Protein AF-A0A7X7FMR2-F1 (afdb_monomer_lite)

Structure (mmCIF, N/CA/C/O backbone):
data_AF-A0A7X7FMR2-F1
#
_entry.id   AF-A0A7X7FMR2-F1
#
loop_
_atom_site.group_PDB
_atom_site.id
_atom_site.type_symbol
_atom_site.label_atom_id
_atom_site.label_alt_id
_atom_site.label_comp_id
_atom_site.label_asym_id
_atom_site.label_entity_id
_atom_site.label_seq_id
_atom_site.pdbx_PDB_ins_code
_atom_site.Cartn_x
_atom_site.Cartn_y
_atom_site.Cartn_z
_atom_site.occupancy
_atom_site.B_iso_or_equiv
_atom_site.auth_seq_id
_atom_site.auth_comp_id
_atom_site.auth_asym_id
_atom_site.auth_atom_id
_atom_site.pdbx_PDB_model_num
ATOM 1 N N . VAL A 1 1 ? -41.153 7.433 49.458 1.00 57.25 1 VAL A N 1
ATOM 2 C CA . VAL A 1 1 ? -39.907 7.001 48.772 1.00 57.25 1 VAL A CA 1
ATOM 3 C C . VAL A 1 1 ? -40.082 6.908 47.253 1.00 57.25 1 VAL A C 1
ATOM 5 O O . VAL A 1 1 ? -39.415 7.664 46.562 1.00 57.25 1 VAL A O 1
ATOM 8 N N . ARG A 1 2 ? -41.025 6.110 46.719 1.00 52.53 2 ARG A N 1
ATOM 9 C CA . ARG A 1 2 ? -41.284 5.973 45.262 1.00 52.53 2 ARG A CA 1
ATOM 10 C C . ARG A 1 2 ? -41.418 7.309 44.513 1.00 52.53 2 ARG A C 1
ATOM 12 O O . ARG A 1 2 ? -40.653 7.549 43.594 1.00 52.53 2 ARG A O 1
ATOM 19 N N . VAL A 1 3 ? -42.286 8.212 44.989 1.00 57.16 3 VAL A N 1
ATOM 20 C CA . VAL A 1 3 ? -42.511 9.552 44.396 1.00 57.16 3 VAL A CA 1
ATOM 21 C C . VAL A 1 3 ? -41.247 10.430 44.392 1.00 57.16 3 VAL A C 1
ATOM 23 O O . VAL A 1 3 ? -41.047 11.232 43.481 1.00 57.16 3 VAL A O 1
ATOM 26 N N . ALA A 1 4 ? -40.389 10.285 45.406 1.00 56.12 4 ALA A N 1
ATOM 27 C CA . ALA A 1 4 ? -39.143 11.040 45.520 1.00 56.12 4 ALA A CA 1
ATOM 28 C C . ALA A 1 4 ? -38.079 10.519 44.541 1.00 56.12 4 ALA A C 1
ATOM 30 O O . ALA A 1 4 ? -37.431 11.320 43.876 1.00 56.12 4 ALA A O 1
ATOM 31 N N . ILE A 1 5 ? -37.971 9.195 44.381 1.00 56.47 5 ILE A N 1
ATOM 32 C CA . ILE A 1 5 ? -37.080 8.551 43.403 1.00 56.47 5 ILE A CA 1
ATOM 33 C C . ILE A 1 5 ? -37.501 8.922 41.973 1.00 56.47 5 ILE A C 1
ATOM 35 O O . ILE A 1 5 ? -36.675 9.392 41.195 1.00 56.47 5 ILE A O 1
ATOM 39 N N . THR A 1 6 ? -38.794 8.851 41.646 1.00 56.56 6 THR A N 1
ATOM 40 C CA . THR A 1 6 ? -39.315 9.260 40.325 1.00 56.56 6 THR A CA 1
ATOM 41 C C . THR A 1 6 ? -39.126 10.752 40.028 1.00 56.56 6 THR A C 1
ATOM 43 O O . THR A 1 6 ? -38.965 11.140 38.874 1.00 56.56 6 THR A O 1
ATOM 46 N N . LYS A 1 7 ? -39.088 11.611 41.058 1.00 59.66 7 LYS A N 1
ATOM 47 C CA . LYS A 1 7 ? -38.750 13.039 40.910 1.00 59.66 7 LYS A CA 1
ATOM 48 C C . LYS A 1 7 ? -37.245 13.296 40.780 1.00 59.66 7 LYS A C 1
ATOM 50 O O . LYS A 1 7 ? -36.885 14.344 40.234 1.00 59.66 7 LYS A O 1
ATOM 55 N N . ALA A 1 8 ? -36.394 12.405 41.284 1.00 58.66 8 ALA A N 1
ATOM 56 C CA . ALA A 1 8 ? -34.941 12.561 41.288 1.00 58.66 8 ALA A CA 1
ATOM 57 C C . ALA A 1 8 ? -34.285 12.050 39.990 1.00 58.66 8 ALA A C 1
ATOM 59 O O . ALA A 1 8 ? -33.416 12.730 39.452 1.00 58.66 8 ALA A O 1
ATOM 60 N N . TYR A 1 9 ? -34.750 10.928 39.430 1.00 66.94 9 TYR A N 1
ATOM 61 C CA . TYR A 1 9 ? -34.149 10.269 38.256 1.00 66.94 9 TYR A CA 1
ATOM 62 C C . TYR A 1 9 ? -34.981 10.449 36.977 1.00 66.94 9 TYR A C 1
ATOM 64 O O . TYR A 1 9 ? -35.400 9.485 36.344 1.00 66.94 9 TYR A O 1
ATOM 72 N N . ARG A 1 10 ? -35.265 11.704 36.610 1.00 77.88 10 ARG A N 1
ATOM 73 C CA . ARG A 1 10 ? -36.075 12.050 35.420 1.00 77.88 10 ARG A CA 1
ATOM 74 C C . ARG A 1 10 ? -35.290 12.709 34.291 1.00 77.88 10 ARG A C 1
ATOM 76 O O . ARG A 1 10 ? -35.890 13.127 33.309 1.00 77.88 10 ARG A O 1
ATOM 83 N N . TYR A 1 11 ? -33.990 12.907 34.479 1.00 83.62 11 TYR A N 1
ATOM 84 C CA . TYR A 1 11 ? -33.159 13.639 33.533 1.00 83.62 11 TYR A CA 1
ATOM 85 C C . TYR A 1 11 ? -32.199 12.682 32.852 1.00 83.62 11 TYR A C 1
ATOM 87 O O . TYR A 1 11 ? -31.405 12.019 33.519 1.00 83.62 11 TYR A O 1
ATOM 95 N N . LEU A 1 12 ? -32.263 12.650 31.528 1.00 85.56 12 LEU A N 1
ATOM 96 C CA . LEU A 1 12 ? -31.259 12.017 30.695 1.00 85.56 12 LEU A CA 1
ATOM 97 C C . LEU A 1 12 ? -30.232 13.075 30.305 1.00 85.56 12 LEU A C 1
ATOM 99 O O . LEU A 1 12 ? -30.584 14.079 29.689 1.00 85.56 12 LEU A O 1
ATOM 103 N N . PHE A 1 13 ? -28.971 12.852 30.663 1.00 88.38 13 PHE A N 1
ATOM 104 C CA . PHE A 1 13 ? -27.867 13.699 30.227 1.00 88.38 13 PHE A CA 1
ATOM 105 C C . PHE A 1 13 ? -27.161 13.059 29.040 1.00 88.38 13 PHE A C 1
ATOM 107 O O . PHE A 1 13 ? -26.888 11.860 29.058 1.00 88.38 13 PHE A O 1
ATOM 114 N N . TYR A 1 14 ? -26.851 13.855 28.021 1.00 88.06 14 TYR A N 1
ATOM 115 C CA . TYR A 1 14 ? -26.163 13.374 26.827 1.00 88.06 14 TYR A CA 1
ATOM 116 C C . TYR A 1 14 ? -25.190 14.426 26.275 1.00 88.06 14 TYR A C 1
ATOM 118 O O . TYR A 1 14 ? -25.429 15.630 26.415 1.00 88.06 14 TYR A O 1
ATOM 126 N N . PRO A 1 15 ? -24.079 13.997 25.651 1.00 87.62 15 PRO A N 1
ATOM 127 C CA . PRO A 1 15 ? -23.136 14.907 25.014 1.00 87.62 15 PRO A CA 1
ATOM 128 C C . PRO A 1 15 ? -23.785 15.625 23.824 1.00 87.62 15 PRO A C 1
ATOM 130 O O . PRO A 1 15 ? -24.406 14.994 22.969 1.00 87.62 15 PRO A O 1
ATOM 133 N N . SER A 1 16 ? -23.629 16.948 23.742 1.00 86.69 16 SER A N 1
ATOM 134 C CA . SER A 1 16 ? -24.102 17.731 22.597 1.00 86.69 16 SER A CA 1
ATOM 135 C C . SER A 1 16 ? -23.221 18.949 22.355 1.00 86.69 16 SER A C 1
ATOM 137 O O . SER A 1 16 ? -22.922 19.689 23.287 1.00 86.69 16 SER A O 1
ATOM 139 N N . ALA A 1 17 ? -22.853 19.206 21.099 1.00 85.00 17 ALA A N 1
ATOM 140 C CA . ALA A 1 17 ? -22.090 20.401 20.730 1.00 85.00 17 ALA A CA 1
ATOM 141 C C . ALA A 1 17 ? -22.839 21.719 21.026 1.00 85.00 17 ALA A C 1
ATOM 143 O O . ALA A 1 17 ? -22.199 22.735 21.285 1.00 85.00 17 ALA A O 1
ATOM 144 N N . ASP A 1 18 ? -24.174 21.685 21.034 1.00 85.06 18 ASP A N 1
ATOM 145 C CA . ASP A 1 18 ? -25.030 22.856 21.283 1.00 85.06 18 ASP A CA 1
ATOM 146 C C . ASP A 1 18 ? -25.224 23.162 22.778 1.00 85.06 18 ASP A C 1
ATOM 148 O O . ASP A 1 18 ? -25.805 24.185 23.146 1.00 85.06 18 ASP A O 1
ATOM 152 N N . ALA A 1 19 ? -24.772 22.271 23.667 1.00 86.88 19 ALA A N 1
ATOM 153 C CA . ALA A 1 19 ? -24.910 22.474 25.101 1.00 86.88 19 ALA A CA 1
ATOM 154 C C . ALA A 1 19 ? -23.877 23.496 25.619 1.00 86.88 19 ALA A C 1
ATOM 156 O O . ALA A 1 19 ? -22.741 23.528 25.144 1.00 86.88 19 ALA A O 1
ATOM 157 N N . PRO A 1 20 ? -24.214 24.320 26.630 1.00 87.50 20 PRO A N 1
ATOM 158 C CA . PRO A 1 20 ? -23.282 25.313 27.153 1.00 87.50 20 PRO A CA 1
ATOM 159 C C . PRO A 1 20 ? -21.997 24.689 27.712 1.00 87.50 20 PRO A C 1
ATOM 161 O O . PRO A 1 20 ? -22.044 23.764 28.528 1.00 87.50 20 PRO A O 1
ATOM 164 N N . LYS A 1 21 ? -20.844 25.296 27.397 1.00 86.62 21 LYS A N 1
ATOM 165 C CA . LYS A 1 21 ? -19.532 24.894 27.945 1.00 86.62 21 LYS A CA 1
ATOM 166 C C . LYS A 1 21 ? -19.489 24.892 29.477 1.00 86.62 21 LYS A C 1
ATOM 168 O O . LYS A 1 21 ? -18.794 24.070 30.059 1.00 86.62 21 LYS A O 1
ATOM 173 N N . LYS A 1 22 ? -20.269 25.764 30.134 1.00 89.88 22 LYS A N 1
ATOM 174 C CA . LYS A 1 22 ? -20.412 25.811 31.604 1.00 89.88 22 LYS A CA 1
ATOM 175 C C . LYS A 1 22 ? -20.891 24.478 32.196 1.00 89.88 22 LYS A C 1
ATOM 177 O O . LYS A 1 22 ? -20.584 24.183 33.344 1.00 89.88 22 LYS A O 1
ATOM 182 N N . PHE A 1 23 ? -21.623 23.684 31.419 1.00 85.75 23 PHE A N 1
ATOM 183 C CA . PHE A 1 23 ? -22.104 22.359 31.807 1.00 85.75 23 PHE A CA 1
ATOM 184 C C . PHE A 1 23 ? -21.331 21.239 31.101 1.00 85.75 23 PHE A C 1
ATOM 186 O O . PHE A 1 23 ? -21.880 20.168 30.861 1.00 85.75 23 PHE A O 1
ATOM 193 N N . ASN A 1 24 ? -20.069 21.485 30.728 1.00 84.88 24 ASN A N 1
ATOM 194 C CA . ASN A 1 24 ? -19.204 20.525 30.035 1.00 84.88 24 ASN A CA 1
ATOM 195 C C . ASN A 1 24 ? -19.820 19.951 28.745 1.00 84.88 24 ASN A C 1
ATOM 197 O O . ASN A 1 24 ? -19.534 18.817 28.372 1.00 84.88 24 ASN A O 1
ATOM 201 N N . ASN A 1 25 ? -20.666 20.730 28.061 1.00 87.38 25 ASN A N 1
ATOM 202 C CA . ASN A 1 25 ? -21.392 20.316 26.857 1.00 87.38 25 ASN A CA 1
ATOM 203 C C . ASN A 1 25 ? -22.326 19.098 27.063 1.00 87.38 25 ASN A C 1
ATOM 205 O O . ASN A 1 25 ? -22.569 18.324 26.134 1.00 87.38 25 ASN A O 1
ATOM 209 N N . LEU A 1 26 ? -22.871 18.934 28.273 1.00 88.12 26 LEU A N 1
ATOM 210 C CA . LEU A 1 26 ? -23.943 17.980 28.555 1.00 88.12 26 LEU A CA 1
ATOM 211 C C . LEU A 1 26 ? -25.304 18.668 28.422 1.00 88.12 26 LEU A C 1
ATOM 213 O O . LEU A 1 26 ? -25.639 19.581 29.181 1.00 88.12 26 LEU A O 1
ATOM 217 N N . ALA A 1 27 ? -26.093 18.217 27.452 1.00 88.06 27 ALA A N 1
ATOM 218 C CA . ALA A 1 27 ? -27.503 18.558 27.350 1.00 88.06 27 ALA A CA 1
ATOM 219 C C . ALA A 1 27 ? -28.319 17.694 28.320 1.00 88.06 27 ALA A C 1
ATOM 221 O O . ALA A 1 27 ? -27.860 16.642 28.769 1.00 88.06 27 ALA A O 1
ATOM 222 N N . ARG A 1 28 ? -29.532 18.148 28.646 1.00 89.62 28 ARG A N 1
ATOM 223 C CA . ARG A 1 28 ? -30.470 17.414 29.499 1.00 89.62 28 ARG A CA 1
ATOM 224 C C . ARG A 1 28 ? -31.823 17.305 28.812 1.00 89.62 28 ARG A C 1
ATOM 226 O O . ARG A 1 28 ? -32.319 18.315 28.323 1.00 89.62 28 ARG A O 1
ATOM 233 N N . GLU A 1 29 ? -32.425 16.126 28.875 1.00 87.19 29 GLU A N 1
ATOM 234 C CA . GLU A 1 29 ? -33.794 15.867 28.429 1.00 87.19 29 GLU A CA 1
ATOM 235 C C . GLU A 1 29 ? -34.633 15.315 29.586 1.00 87.19 29 GLU A C 1
ATOM 237 O O . GLU A 1 29 ? -34.109 14.636 30.475 1.00 87.19 29 GLU A O 1
ATOM 242 N N . LEU A 1 30 ? -35.929 15.628 29.601 1.00 84.69 30 LEU A N 1
ATOM 243 C CA . LEU A 1 30 ? -36.873 15.112 30.592 1.00 84.69 30 LEU A CA 1
ATOM 244 C C . LEU A 1 30 ? -37.475 13.786 30.114 1.00 84.69 30 LEU A C 1
ATOM 246 O O . LEU A 1 30 ? -38.101 13.726 29.063 1.00 84.69 30 LEU A O 1
ATOM 250 N N . LEU A 1 31 ? -37.344 12.734 30.922 1.00 78.69 31 LEU A N 1
ATOM 251 C CA . LEU A 1 31 ? -37.996 11.450 30.673 1.00 78.69 31 LEU A CA 1
ATOM 252 C C . LEU A 1 31 ? -39.482 11.524 31.083 1.00 78.69 31 LEU A C 1
ATOM 254 O O . LEU A 1 31 ? -39.780 11.990 32.193 1.00 78.69 31 LEU A O 1
ATOM 258 N N . PRO A 1 32 ? -40.427 11.090 30.228 1.00 69.88 32 PRO A N 1
ATOM 259 C CA . PRO A 1 32 ? -41.853 11.178 30.519 1.00 69.88 32 PRO A CA 1
ATOM 260 C C . PRO A 1 32 ? -42.261 10.267 31.700 1.00 69.88 32 PRO A C 1
ATOM 262 O O . PRO A 1 32 ? -41.814 9.125 31.803 1.00 69.88 32 PRO A O 1
ATOM 265 N N . PRO A 1 33 ? -43.152 10.729 32.602 1.00 60.59 33 PRO A N 1
ATOM 266 C CA . PRO A 1 33 ? -43.499 10.006 33.833 1.00 60.59 33 PRO A CA 1
ATOM 267 C C . PRO A 1 33 ? -44.292 8.698 33.628 1.00 60.59 33 PRO A C 1
ATOM 269 O O . PRO A 1 33 ? -44.379 7.894 34.555 1.00 60.59 33 PRO A O 1
ATOM 272 N N . GLN A 1 34 ? -44.854 8.456 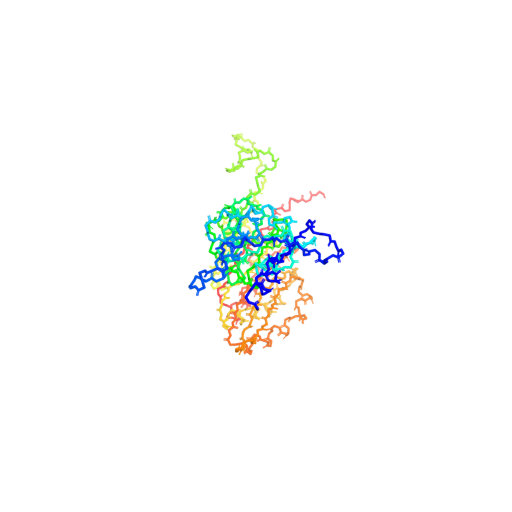32.437 1.00 55.66 34 GLN A N 1
ATOM 273 C CA . GLN A 1 34 ? -45.648 7.255 32.114 1.00 55.66 34 GLN A CA 1
ATOM 274 C C . GLN A 1 34 ? -44.807 5.977 31.924 1.00 55.66 34 GLN A C 1
ATOM 276 O O . GLN A 1 34 ? -45.363 4.886 31.885 1.00 55.66 34 GLN A O 1
ATOM 281 N N . GLU A 1 35 ? -43.477 6.080 31.894 1.00 53.16 35 GLU A N 1
ATOM 282 C CA . GLU A 1 35 ? -42.564 4.942 31.690 1.00 53.16 35 GLU A CA 1
ATOM 283 C C . GLU A 1 35 ? -41.925 4.427 33.000 1.00 53.16 35 GLU A C 1
ATOM 285 O O . GLU A 1 35 ? -41.075 3.542 32.987 1.00 53.16 35 GLU A O 1
ATOM 290 N N . GLN A 1 36 ? -42.350 4.952 34.157 1.00 49.75 36 GLN A N 1
ATOM 291 C CA . GLN A 1 36 ? -41.791 4.628 35.483 1.00 49.75 36 GLN A CA 1
ATOM 292 C C . GLN A 1 36 ? -42.628 3.603 36.287 1.00 49.75 36 GLN A C 1
ATOM 294 O O . GLN A 1 36 ? -42.269 3.258 37.415 1.00 49.75 36 GLN A O 1
ATOM 299 N N . GLY A 1 37 ? -43.777 3.162 35.752 1.00 50.38 37 GLY A N 1
ATOM 300 C CA . GLY A 1 37 ? -44.781 2.347 36.455 1.00 50.38 37 GLY A CA 1
ATOM 301 C C . GLY A 1 37 ? -44.795 0.849 36.129 1.00 50.38 37 GLY A C 1
ATOM 302 O O . GLY A 1 37 ? -45.091 0.067 37.028 1.00 50.38 37 GLY A O 1
ATOM 303 N N . ASP A 1 38 ? -44.430 0.457 34.905 1.00 50.03 38 ASP A N 1
ATOM 304 C CA . ASP A 1 38 ? -44.347 -0.943 34.458 1.00 50.03 38 ASP A CA 1
ATOM 305 C C . ASP A 1 38 ? -42.886 -1.407 34.458 1.00 50.03 38 ASP A C 1
ATOM 307 O O . ASP A 1 38 ? -42.210 -1.486 33.430 1.00 50.03 38 ASP A O 1
ATOM 311 N N . VAL A 1 39 ? -42.374 -1.698 35.653 1.00 52.78 39 VAL A N 1
ATOM 312 C CA . VAL A 1 39 ? -41.009 -2.203 35.870 1.00 52.78 39 VAL A CA 1
ATOM 313 C C . VAL A 1 39 ? -40.948 -3.704 35.551 1.00 52.78 39 VAL A C 1
ATOM 315 O O . VAL A 1 39 ? -40.700 -4.537 36.416 1.00 52.78 39 VAL A O 1
ATOM 318 N N . VAL A 1 40 ? -41.217 -4.033 34.285 1.00 50.62 40 VAL A N 1
ATOM 319 C CA . VAL A 1 40 ? -40.880 -5.317 33.635 1.00 50.62 40 VAL A CA 1
ATOM 320 C C . VAL A 1 40 ? -40.241 -5.083 32.254 1.00 50.62 40 VAL A C 1
ATOM 322 O O . VAL A 1 40 ? -39.590 -5.978 31.725 1.00 50.62 40 VAL A O 1
ATOM 325 N N . LYS A 1 41 ? -40.361 -3.878 31.671 1.00 57.81 41 LYS A N 1
ATOM 326 C CA . LYS A 1 41 ? -39.701 -3.518 30.405 1.00 57.81 41 LYS A CA 1
ATOM 327 C C . LYS A 1 41 ? -38.323 -2.903 30.649 1.00 57.81 41 LYS A C 1
ATOM 329 O O . LYS A 1 41 ? -38.136 -2.120 31.582 1.00 57.81 41 LYS A O 1
ATOM 334 N N . ASP A 1 42 ? -37.372 -3.294 29.811 1.00 64.69 42 ASP A N 1
ATOM 335 C CA . ASP A 1 42 ? -35.965 -2.917 29.880 1.00 64.69 42 ASP A CA 1
ATOM 336 C C . ASP A 1 42 ? -35.793 -1.385 29.853 1.00 64.69 42 ASP A C 1
ATOM 338 O O . ASP A 1 42 ? -36.160 -0.705 28.894 1.00 64.69 42 ASP A O 1
ATOM 342 N N . GLN A 1 43 ? -35.232 -0.824 30.928 1.00 67.88 43 GLN A N 1
ATOM 343 C CA . GLN A 1 43 ? -35.000 0.618 31.075 1.00 67.88 43 GLN A CA 1
ATOM 344 C C . GLN A 1 43 ? -34.019 1.155 30.017 1.00 67.88 43 GLN A C 1
ATOM 346 O O . GLN A 1 43 ? -34.056 2.344 29.685 1.00 67.88 43 GLN A O 1
ATOM 351 N N . CYS A 1 44 ? -33.171 0.293 29.447 1.00 74.12 44 CYS A N 1
ATOM 352 C CA . CYS A 1 44 ? -32.292 0.657 28.344 1.00 74.12 44 CYS A CA 1
ATOM 353 C C . CYS A 1 44 ? -33.079 0.999 27.070 1.00 74.12 44 CYS A C 1
ATOM 355 O O . CYS A 1 44 ? -32.686 1.921 26.356 1.00 74.12 44 CYS A O 1
ATOM 357 N N . GLU A 1 45 ? -34.219 0.349 26.806 1.00 77.94 45 GLU A N 1
ATOM 358 C CA . GLU A 1 45 ? -35.053 0.655 25.634 1.00 77.94 45 GLU A CA 1
ATOM 359 C C . GLU A 1 45 ? -35.652 2.059 25.703 1.00 77.94 45 GLU A C 1
ATOM 361 O O . GLU A 1 45 ? -35.697 2.766 24.696 1.00 77.94 45 GLU A O 1
ATOM 366 N N . THR A 1 46 ? -36.079 2.488 26.892 1.00 78.88 46 THR A N 1
ATOM 367 C CA . THR A 1 46 ? -36.591 3.842 27.125 1.00 78.88 46 THR A CA 1
ATOM 368 C C . THR A 1 46 ? -35.522 4.893 26.832 1.00 78.88 46 THR A C 1
ATOM 370 O O . THR A 1 46 ? -35.763 5.841 26.082 1.00 78.88 46 THR A O 1
ATOM 373 N N . VAL A 1 47 ? -34.309 4.703 27.361 1.00 82.38 47 VAL A N 1
ATOM 374 C CA . VAL A 1 47 ? -33.182 5.613 27.104 1.00 82.38 47 VAL A CA 1
ATOM 375 C C . VAL A 1 47 ? -32.838 5.647 25.614 1.00 82.38 47 VAL A C 1
ATOM 377 O O . VAL A 1 47 ? -32.693 6.727 25.041 1.00 82.38 47 VAL A O 1
ATOM 380 N N . LEU A 1 48 ? -32.764 4.484 24.961 1.00 84.56 48 LEU A N 1
ATOM 381 C CA . LEU A 1 48 ? -32.489 4.389 23.528 1.00 84.56 48 LEU A CA 1
ATOM 382 C C . LEU A 1 48 ? -33.574 5.062 22.684 1.00 84.56 48 LEU A C 1
ATOM 384 O O . LEU A 1 48 ? -33.242 5.752 21.724 1.00 84.56 48 LEU A O 1
ATOM 388 N N . ARG A 1 49 ? -34.855 4.918 23.043 1.00 84.75 49 ARG A N 1
ATOM 389 C CA . ARG A 1 49 ? -35.979 5.572 22.355 1.00 84.75 49 ARG A CA 1
ATOM 390 C C . ARG A 1 49 ? -35.857 7.091 22.405 1.00 84.75 49 ARG A C 1
ATOM 392 O O . ARG A 1 49 ? -35.999 7.740 21.372 1.00 84.75 49 ARG A O 1
ATOM 399 N N . VAL A 1 50 ? -35.558 7.648 23.578 1.00 87.25 50 VAL A N 1
ATOM 400 C CA . VAL A 1 50 ? -35.375 9.097 23.744 1.00 87.25 50 VAL A CA 1
ATOM 401 C C . VAL A 1 50 ? -34.153 9.579 22.960 1.00 87.25 50 VAL A C 1
ATOM 403 O O . VAL A 1 50 ? -34.253 10.546 22.211 1.00 87.25 50 VAL A O 1
ATOM 406 N N . LEU A 1 51 ? -33.018 8.874 23.040 1.00 89.00 51 LEU A N 1
ATOM 407 C CA . LEU A 1 51 ? -31.820 9.225 22.268 1.00 89.00 51 LEU A CA 1
ATOM 408 C C . LEU A 1 51 ? -32.031 9.120 20.749 1.00 89.00 51 LEU A C 1
ATOM 410 O O . LEU A 1 51 ? -31.474 9.935 20.011 1.00 89.00 51 LEU A O 1
ATOM 414 N N . LYS A 1 52 ? -32.831 8.150 20.282 1.00 88.31 52 LYS A N 1
ATOM 415 C CA . LYS A 1 52 ? -33.256 8.038 18.877 1.00 88.31 52 LYS A CA 1
ATOM 416 C C . LYS A 1 52 ? -34.114 9.235 18.469 1.00 88.31 52 LYS A C 1
ATOM 418 O O . LYS A 1 52 ? -33.827 9.850 17.450 1.00 88.31 52 LYS A O 1
ATOM 423 N N . GLY A 1 53 ? -35.103 9.605 19.287 1.00 86.88 53 GLY A N 1
ATOM 424 C CA . GLY A 1 53 ? -35.960 10.771 19.039 1.00 86.88 53 GLY A CA 1
ATOM 425 C C . GLY A 1 53 ? -35.197 12.100 18.987 1.00 86.88 53 GLY A C 1
ATOM 426 O O . GLY A 1 53 ? -35.585 13.000 18.253 1.00 86.88 53 GLY A O 1
ATOM 427 N N . LEU A 1 54 ? -34.081 12.206 19.715 1.00 88.19 54 LEU A N 1
ATOM 428 C CA . LEU A 1 54 ? -33.172 13.360 19.687 1.00 88.19 54 LEU A CA 1
ATOM 429 C C . LEU A 1 54 ? -32.113 13.297 18.565 1.00 88.19 54 LEU A C 1
ATOM 431 O O . LEU A 1 54 ? -31.231 14.157 18.513 1.00 88.19 54 LEU A O 1
ATOM 435 N N . GLU A 1 55 ? -32.143 12.262 17.718 1.00 87.31 55 GLU A N 1
ATOM 436 C CA . GLU A 1 55 ? -31.150 11.978 16.672 1.00 87.31 55 GLU A CA 1
ATOM 437 C C . GLU A 1 55 ? -29.696 11.894 17.188 1.00 87.31 55 GLU A C 1
ATOM 439 O O . GLU A 1 55 ? -28.742 12.264 16.496 1.00 87.31 55 GLU A O 1
ATOM 444 N N . LYS A 1 56 ? -29.497 11.416 18.425 1.00 89.50 56 LYS A N 1
ATOM 445 C CA . LYS A 1 56 ? -28.171 11.345 19.074 1.00 89.50 56 LYS A CA 1
ATOM 446 C C . LYS A 1 56 ? -27.489 9.990 18.962 1.00 89.50 56 LYS A C 1
ATOM 448 O O . LYS A 1 56 ? -26.309 9.897 19.288 1.00 89.50 56 LYS A O 1
ATOM 453 N N . VAL A 1 57 ? -28.182 8.963 18.485 1.00 90.12 57 VAL A N 1
ATOM 454 C CA . VAL A 1 57 ? -27.626 7.623 18.243 1.00 90.12 57 VAL 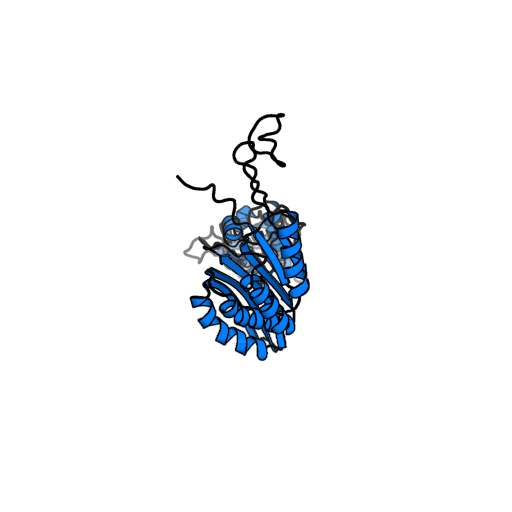A CA 1
ATOM 455 C C . VAL A 1 57 ? -27.689 7.277 16.761 1.00 90.12 57 VAL A C 1
ATOM 457 O O . VAL A 1 57 ? -28.502 7.825 16.021 1.00 90.12 57 VAL A O 1
ATOM 460 N N . LEU A 1 58 ? -26.807 6.380 16.334 1.00 88.81 58 LEU A N 1
ATOM 461 C CA . LEU A 1 58 ? -26.797 5.797 15.001 1.00 88.81 58 LEU A CA 1
ATOM 462 C C . LEU A 1 58 ? -26.918 4.278 15.133 1.00 88.81 58 LEU A C 1
ATOM 464 O O . LEU A 1 58 ? -26.021 3.620 15.669 1.00 88.81 58 LEU A O 1
ATOM 468 N N . THR A 1 59 ? -28.048 3.743 14.681 1.00 87.69 59 THR A N 1
ATOM 469 C CA . THR A 1 59 ? -28.437 2.333 14.804 1.00 87.69 59 THR A CA 1
ATOM 470 C C . THR A 1 59 ? -28.490 1.634 13.449 1.00 87.69 59 THR A C 1
ATOM 472 O O . THR A 1 59 ? -28.294 2.262 12.414 1.00 87.69 59 THR A O 1
ATOM 475 N N . ALA A 1 60 ? -28.716 0.319 13.437 1.00 84.44 60 ALA A N 1
ATOM 476 C CA . ALA A 1 60 ? -28.729 -0.491 12.215 1.00 84.44 60 ALA A CA 1
ATOM 477 C C . ALA A 1 60 ? -29.795 -0.051 11.189 1.00 84.44 60 ALA A C 1
ATOM 479 O O . ALA A 1 60 ? -29.558 -0.146 9.983 1.00 84.44 60 ALA A O 1
ATOM 480 N N . ASP A 1 61 ? -30.932 0.453 11.678 1.00 82.50 61 ASP A N 1
ATOM 481 C CA . ASP A 1 61 ? -32.093 0.849 10.868 1.00 82.50 61 ASP A CA 1
ATOM 482 C C . ASP A 1 61 ? -31.957 2.257 10.268 1.00 82.50 61 ASP A C 1
ATOM 484 O O . ASP A 1 61 ? -32.716 2.635 9.377 1.00 82.50 61 ASP A O 1
ATOM 488 N N . ASP A 1 62 ? -30.998 3.045 10.758 1.00 83.94 62 ASP A N 1
ATOM 489 C CA . ASP A 1 62 ? -30.781 4.409 10.295 1.00 83.94 62 ASP A CA 1
ATOM 490 C C . ASP A 1 62 ? -30.027 4.433 8.960 1.00 83.94 62 ASP A C 1
ATOM 492 O O . ASP A 1 62 ? -29.244 3.536 8.625 1.00 83.94 62 ASP A O 1
ATOM 496 N N . ASN A 1 63 ? -30.202 5.520 8.209 1.00 82.12 63 ASN A N 1
ATOM 497 C CA . ASN A 1 63 ? -29.345 5.780 7.060 1.00 82.12 63 ASN A CA 1
ATOM 498 C C . ASN A 1 63 ? -27.901 6.036 7.531 1.00 82.12 63 ASN A C 1
ATOM 500 O O . ASN A 1 63 ? -27.705 6.775 8.505 1.00 82.12 63 ASN A O 1
ATOM 504 N N . PRO A 1 64 ? -26.889 5.478 6.839 1.00 81.81 64 PRO A N 1
ATOM 505 C CA . PRO A 1 64 ? -25.499 5.772 7.151 1.00 81.81 64 PRO A CA 1
ATOM 506 C C . PRO A 1 64 ? -25.232 7.273 7.025 1.00 81.81 64 PRO A C 1
ATOM 508 O O . PRO A 1 64 ? -25.854 7.982 6.228 1.00 81.81 64 PRO A O 1
ATOM 511 N N . LEU A 1 65 ? -24.291 7.765 7.831 1.00 87.75 65 LEU A N 1
ATOM 512 C CA . LEU A 1 65 ? -23.828 9.141 7.699 1.00 87.75 65 LEU A CA 1
ATOM 513 C C . LEU A 1 65 ? -23.170 9.319 6.333 1.00 87.75 65 LEU A C 1
ATOM 515 O O . LEU A 1 65 ? -22.511 8.413 5.833 1.00 87.75 65 LEU A O 1
ATOM 519 N N . SER A 1 66 ? -23.290 10.510 5.747 1.00 91.50 66 SER A N 1
ATOM 520 C CA . SER A 1 66 ? -22.591 10.767 4.493 1.00 91.50 66 SER A CA 1
ATOM 521 C C . SER A 1 66 ? -21.080 10.744 4.718 1.00 91.50 66 SER A C 1
ATOM 523 O O . SER A 1 66 ? -20.552 11.291 5.694 1.00 91.50 66 SER A O 1
ATOM 525 N N . ALA A 1 67 ? -20.356 10.151 3.776 1.00 90.56 67 ALA A N 1
ATOM 526 C CA . ALA A 1 67 ? -18.903 10.066 3.857 1.00 90.56 67 ALA A CA 1
ATOM 527 C C . ALA A 1 67 ? -18.223 11.454 3.909 1.00 90.56 67 ALA A C 1
ATOM 529 O O . ALA A 1 67 ? -17.223 11.634 4.602 1.00 90.56 67 ALA A O 1
ATOM 530 N N . GLN A 1 68 ? -18.802 12.472 3.259 1.00 91.88 68 GLN A N 1
ATOM 531 C CA . GLN A 1 68 ? -18.333 13.863 3.354 1.00 91.88 68 GLN A CA 1
ATOM 532 C C . GLN A 1 68 ? -18.499 14.440 4.765 1.00 91.88 68 GLN A C 1
ATOM 534 O O . GLN A 1 68 ? -17.587 15.095 5.270 1.00 91.88 68 GLN A O 1
ATOM 539 N N . TYR A 1 69 ? -19.635 14.177 5.420 1.00 90.88 69 TYR A N 1
ATOM 540 C CA . TYR A 1 69 ? -19.861 14.604 6.800 1.00 90.88 69 TYR A CA 1
ATOM 541 C C . TYR A 1 69 ? -18.877 13.921 7.753 1.00 90.88 69 TYR A C 1
ATOM 543 O O . TYR A 1 69 ? -18.273 14.585 8.599 1.00 90.88 69 TYR A O 1
ATOM 551 N N . LEU A 1 70 ? -18.649 12.615 7.565 1.00 91.38 70 LEU A N 1
ATOM 552 C CA . LEU A 1 70 ? -17.659 11.873 8.339 1.00 91.38 70 LEU A CA 1
ATOM 553 C C . LEU A 1 70 ? -16.252 12.459 8.150 1.00 91.38 70 LEU A C 1
ATOM 555 O O . LEU A 1 70 ? -15.564 12.711 9.140 1.00 91.38 70 LEU A O 1
ATOM 559 N N . LYS A 1 71 ? -15.856 12.773 6.908 1.00 91.00 71 LYS A N 1
ATOM 560 C CA . LYS A 1 71 ? -14.585 13.451 6.609 1.00 91.00 71 LYS A CA 1
ATOM 561 C C . LYS A 1 71 ? -14.461 14.783 7.350 1.00 91.00 71 LYS A C 1
ATOM 563 O O . LYS A 1 71 ? -13.427 15.071 7.929 1.00 91.00 71 LYS A O 1
ATOM 568 N N . ALA A 1 72 ? -15.515 15.593 7.362 1.00 91.44 72 ALA A N 1
ATOM 569 C CA . ALA A 1 72 ? -15.473 16.924 7.962 1.00 91.44 72 ALA A CA 1
ATOM 570 C C . ALA A 1 72 ? -15.434 16.915 9.502 1.00 91.44 72 ALA A C 1
ATOM 572 O O . ALA A 1 72 ? -14.938 17.867 10.105 1.00 91.44 72 ALA A O 1
ATOM 573 N N . LYS A 1 73 ? -16.003 15.890 10.151 1.00 90.50 73 LYS A N 1
ATOM 574 C CA . LYS A 1 73 ? -16.196 15.865 11.614 1.00 90.50 73 LYS A CA 1
ATOM 575 C C . LYS A 1 73 ? -15.297 14.882 12.359 1.00 90.50 73 LYS A C 1
ATOM 577 O O . LYS A 1 73 ? -14.927 15.164 13.499 1.00 90.50 73 LYS A O 1
ATOM 582 N N . ALA A 1 74 ? -14.976 13.740 11.753 1.00 90.25 74 ALA A N 1
ATOM 583 C CA . ALA A 1 74 ? -14.184 12.683 12.382 1.00 90.25 74 ALA A CA 1
ATOM 584 C C . ALA A 1 74 ? -12.714 12.697 11.948 1.00 90.25 74 ALA A C 1
ATOM 586 O O . ALA A 1 74 ? -11.853 12.323 12.742 1.00 90.25 74 ALA A O 1
ATOM 587 N N . TRP A 1 75 ? -12.420 13.139 10.721 1.00 91.38 75 TRP A N 1
ATOM 588 C CA . TRP A 1 75 ? -11.057 13.128 10.194 1.00 91.38 75 TRP A CA 1
ATOM 589 C C . TRP A 1 75 ? -10.166 14.140 10.939 1.00 91.38 75 TRP A C 1
ATOM 591 O O . TRP A 1 75 ? -10.568 15.297 11.106 1.00 91.38 75 TRP A O 1
ATOM 601 N N . PRO A 1 76 ? -8.962 13.752 11.396 1.00 88.62 76 PRO A N 1
ATOM 602 C CA . PRO A 1 76 ? -8.048 14.683 12.050 1.00 88.62 76 PRO A CA 1
ATOM 603 C C . PRO A 1 76 ? -7.595 15.802 11.100 1.00 88.62 76 PRO A C 1
ATOM 605 O O . PRO A 1 76 ? -7.243 15.554 9.947 1.00 88.62 76 PRO A O 1
ATOM 608 N N . ALA A 1 77 ? -7.583 17.047 11.579 1.00 85.25 77 ALA A N 1
ATOM 609 C CA . ALA A 1 77 ? -7.150 18.186 10.771 1.00 85.25 77 ALA A CA 1
ATOM 610 C C . ALA A 1 77 ? -5.707 17.992 10.273 1.00 85.25 77 ALA A C 1
ATOM 612 O O . ALA A 1 77 ? -4.843 17.567 11.036 1.00 85.25 77 ALA A O 1
ATOM 613 N N . ASN A 1 78 ? -5.459 18.321 9.003 1.00 83.19 78 ASN A N 1
ATOM 614 C CA . ASN A 1 78 ? -4.158 18.196 8.331 1.00 83.19 78 ASN A CA 1
ATOM 615 C C . ASN A 1 78 ? -3.566 16.774 8.290 1.00 83.19 78 ASN A C 1
ATOM 617 O O . ASN A 1 78 ? -2.379 16.627 8.009 1.00 83.19 78 ASN A O 1
ATOM 621 N N . SER A 1 79 ? -4.361 15.729 8.546 1.00 89.62 79 SER A N 1
ATOM 622 C CA . SER A 1 79 ? -3.878 14.352 8.432 1.00 89.62 79 SER A CA 1
ATOM 623 C C . SER A 1 79 ? -4.121 13.802 7.023 1.00 89.62 79 SER A C 1
ATOM 625 O O . SER A 1 79 ? -5.276 13.760 6.585 1.00 89.62 79 SER A O 1
ATOM 627 N N . PRO A 1 80 ? -3.076 13.356 6.304 1.00 90.44 80 PRO A N 1
ATOM 628 C CA . PRO A 1 80 ? -3.213 12.796 4.959 1.00 90.44 80 PRO A CA 1
ATOM 629 C C . PRO A 1 80 ? -3.788 11.367 4.961 1.00 90.44 80 PRO A C 1
ATOM 631 O O . PRO A 1 80 ? -4.235 10.870 3.928 1.00 90.44 80 PRO A O 1
ATOM 634 N N . SER A 1 81 ? -3.830 10.717 6.124 1.00 92.19 81 SER A N 1
ATOM 635 C CA . SER A 1 81 ? -4.440 9.404 6.322 1.00 92.19 81 SER A CA 1
ATOM 636 C C . SER A 1 81 ? -5.085 9.280 7.704 1.00 92.19 81 SER A C 1
ATOM 638 O O . SER A 1 81 ? -4.849 10.103 8.593 1.00 92.19 81 SER A O 1
ATOM 640 N N . VAL A 1 82 ? -5.933 8.270 7.888 1.00 94.75 82 VAL A N 1
ATOM 641 C CA . VAL A 1 82 ? -6.526 7.914 9.185 1.00 94.75 82 VAL A CA 1
ATOM 642 C C . VAL A 1 82 ? -6.866 6.428 9.206 1.00 94.75 82 VAL A C 1
ATOM 644 O O . VAL A 1 82 ? -7.294 5.883 8.191 1.00 94.75 82 VAL A O 1
ATOM 647 N N . THR A 1 83 ? -6.700 5.754 10.342 1.00 94.44 83 THR A N 1
ATOM 648 C CA . THR A 1 83 ? -7.148 4.362 10.470 1.00 94.44 83 THR A CA 1
ATOM 649 C C . THR A 1 83 ? -8.667 4.297 10.648 1.00 94.44 83 THR A C 1
ATOM 651 O O . THR A 1 83 ? -9.314 5.216 11.161 1.00 94.44 83 THR A O 1
ATOM 654 N N . THR A 1 84 ? -9.276 3.196 10.219 1.00 92.31 84 THR A N 1
ATOM 655 C CA . THR A 1 84 ? -10.714 2.959 10.434 1.00 92.31 84 THR A CA 1
ATOM 656 C C . THR A 1 84 ? -11.065 2.840 11.919 1.00 92.31 84 THR A C 1
ATOM 658 O O . THR A 1 84 ? -12.154 3.251 12.327 1.00 92.31 84 THR A O 1
ATOM 661 N N . GLU A 1 85 ? -10.138 2.345 12.738 1.00 93.19 85 GLU A N 1
ATOM 662 C CA . GLU A 1 85 ? -10.283 2.292 14.191 1.00 93.19 85 GLU A CA 1
ATOM 663 C C . GLU A 1 85 ? -10.214 3.687 14.834 1.00 93.19 85 GLU A C 1
ATOM 665 O O . GLU A 1 85 ? -11.020 4.001 15.712 1.00 93.19 85 GLU A O 1
ATOM 670 N N . ASP A 1 86 ? -9.352 4.584 14.353 1.00 93.44 86 ASP A N 1
ATOM 671 C CA . ASP A 1 86 ? -9.339 5.979 14.812 1.00 93.44 86 ASP A CA 1
ATOM 672 C C . ASP A 1 86 ? -10.620 6.718 14.432 1.00 93.44 86 ASP A C 1
ATOM 674 O O . ASP A 1 86 ? -11.147 7.499 15.230 1.00 93.44 86 ASP A O 1
ATOM 678 N N . LEU A 1 87 ? -11.190 6.425 13.258 1.00 93.12 87 LEU A N 1
ATOM 679 C CA . LEU A 1 87 ? -12.518 6.925 12.912 1.00 93.12 87 LEU A CA 1
ATOM 680 C C . LEU A 1 87 ? -13.580 6.404 13.877 1.00 93.12 87 LEU A C 1
ATOM 682 O O . LEU A 1 87 ? -14.403 7.196 14.330 1.00 93.12 87 LEU A O 1
ATOM 686 N N . ARG A 1 88 ? -13.550 5.119 14.255 1.00 93.88 88 ARG A N 1
ATOM 687 C CA . ARG A 1 88 ? -14.457 4.563 15.273 1.00 93.88 88 ARG A CA 1
ATOM 688 C C . ARG A 1 88 ? -14.293 5.278 16.616 1.00 93.88 88 ARG A C 1
ATOM 690 O O . ARG A 1 88 ? -15.290 5.673 17.219 1.00 93.88 88 ARG A O 1
ATOM 697 N N . LYS A 1 89 ? -13.055 5.504 17.069 1.00 93.31 89 LYS A N 1
ATOM 698 C CA . LYS A 1 89 ? -12.752 6.257 18.301 1.00 93.31 89 LYS A CA 1
ATOM 699 C C . LYS A 1 89 ? -13.250 7.704 18.217 1.00 93.31 89 LYS A C 1
ATOM 701 O O . LYS A 1 89 ? -13.757 8.229 19.210 1.00 93.31 89 LYS A O 1
ATOM 706 N N . ALA A 1 90 ? -13.198 8.337 17.044 1.00 92.31 90 ALA A N 1
ATOM 707 C CA . ALA A 1 90 ? -13.683 9.702 16.853 1.00 92.31 90 ALA A CA 1
ATOM 708 C C . ALA A 1 90 ? -15.185 9.850 17.160 1.00 92.31 90 ALA A C 1
ATOM 710 O O . ALA A 1 90 ? -15.575 10.875 17.722 1.00 92.31 90 ALA A O 1
ATOM 711 N N . PHE A 1 91 ? -16.017 8.832 16.894 1.00 91.38 91 PHE A N 1
ATOM 712 C CA . PHE A 1 91 ? -17.439 8.837 17.288 1.00 91.38 91 PHE A CA 1
ATOM 713 C C . PHE A 1 91 ? -17.642 8.939 18.805 1.00 91.38 91 PHE A C 1
ATOM 715 O O . PHE A 1 91 ? -18.627 9.522 19.246 1.00 91.38 91 PHE A O 1
ATOM 722 N N . ALA A 1 92 ? -16.711 8.418 19.609 1.00 88.12 92 ALA A N 1
ATOM 723 C CA . ALA A 1 92 ? -16.767 8.523 21.067 1.00 88.12 92 ALA A CA 1
ATOM 724 C C . ALA A 1 92 ? -16.188 9.848 21.599 1.00 88.12 92 ALA A C 1
ATOM 726 O O . ALA A 1 92 ? -16.519 10.269 22.704 1.00 88.12 92 ALA A O 1
ATOM 727 N N . GLN A 1 93 ? -15.318 10.510 20.830 1.00 89.50 93 GLN A N 1
ATOM 728 C CA . GLN A 1 93 ? -14.594 11.711 21.266 1.00 89.50 93 GLN A CA 1
ATOM 729 C C . GLN A 1 93 ? -15.229 13.022 20.785 1.00 89.50 93 GLN A C 1
ATOM 731 O O . GLN A 1 93 ? -15.051 14.072 21.407 1.00 89.50 93 GLN A O 1
ATOM 736 N N . ARG A 1 94 ? -15.937 13.009 19.650 1.00 88.88 94 ARG A N 1
ATOM 737 C CA . ARG A 1 94 ? -16.460 14.220 19.007 1.00 88.88 94 ARG A CA 1
ATOM 738 C C . ARG A 1 94 ? -17.938 14.413 19.338 1.00 88.88 94 ARG A C 1
ATOM 740 O O . ARG A 1 94 ? -18.794 13.727 18.800 1.00 88.88 94 ARG A O 1
ATOM 747 N N . LEU A 1 95 ? -18.247 15.465 20.097 1.00 86.69 95 LEU A N 1
ATOM 748 C CA . LEU A 1 95 ? -19.618 15.852 20.486 1.00 86.69 95 LEU A CA 1
ATOM 749 C C . LEU A 1 95 ? -20.564 16.188 19.313 1.00 86.69 95 LEU A C 1
ATOM 751 O O . LEU A 1 95 ? -21.763 16.357 19.515 1.00 86.69 95 LEU A O 1
ATOM 755 N N . SER A 1 96 ? -20.020 16.361 18.105 1.00 86.00 96 SER A N 1
ATOM 756 C CA . SER A 1 96 ? -20.787 16.643 16.882 1.00 86.00 96 SER A CA 1
ATOM 757 C C . SER A 1 96 ? -21.178 15.382 16.103 1.00 86.00 96 SER A C 1
ATOM 759 O O . SER A 1 96 ? -21.931 15.469 15.133 1.00 86.00 96 SER A O 1
ATOM 761 N N . LEU A 1 97 ? -20.668 14.216 16.504 1.00 90.12 97 LEU A N 1
ATOM 762 C CA . LEU A 1 97 ? -21.039 12.926 15.936 1.00 90.12 97 LEU A CA 1
ATOM 763 C C . LEU A 1 97 ? -22.108 12.269 16.812 1.00 90.12 97 LEU A C 1
ATOM 765 O O . LEU A 1 97 ? -22.140 12.452 18.028 1.00 90.12 97 LEU A O 1
ATOM 769 N N . ARG A 1 98 ? -22.998 11.506 16.175 1.00 90.00 98 ARG A N 1
ATOM 770 C CA . ARG A 1 98 ? -23.972 10.666 16.882 1.00 90.00 98 ARG A CA 1
ATOM 771 C C . ARG A 1 98 ? -23.243 9.498 17.537 1.00 90.00 98 ARG A C 1
ATOM 773 O O . ARG A 1 98 ? -22.228 9.049 17.025 1.00 90.00 98 ARG A O 1
ATOM 780 N N . ILE A 1 99 ? -23.778 8.959 18.621 1.00 90.81 99 ILE A N 1
ATOM 781 C CA . ILE A 1 99 ? -23.237 7.768 19.274 1.00 90.81 99 ILE A CA 1
ATOM 782 C C . ILE A 1 99 ? -23.412 6.571 18.332 1.00 90.81 99 ILE A C 1
ATOM 784 O O . ILE A 1 99 ? -24.534 6.205 17.983 1.00 90.81 99 ILE A O 1
ATOM 788 N N . LEU A 1 100 ? -22.301 5.962 17.919 1.00 91.88 100 LEU A N 1
ATOM 789 C CA . LEU A 1 100 ? -22.293 4.795 17.040 1.00 91.88 100 LEU A CA 1
ATOM 790 C C . LEU A 1 100 ? -22.668 3.536 17.834 1.00 91.88 100 LEU A C 1
ATOM 792 O O . LEU A 1 100 ? -21.856 3.052 18.620 1.00 91.88 100 LEU A O 1
ATOM 796 N N . LEU A 1 101 ? -23.878 3.010 17.630 1.00 90.69 101 LEU A N 1
ATOM 797 C CA . LEU A 1 101 ? -24.328 1.764 18.265 1.00 90.69 101 LEU A CA 1
ATOM 798 C C . LEU A 1 101 ? -24.125 0.539 17.366 1.00 90.69 101 LEU A C 1
ATOM 800 O O . LEU A 1 101 ? -23.940 -0.561 17.875 1.00 90.69 101 LEU A O 1
ATOM 804 N N . ASP A 1 102 ? -24.116 0.729 16.044 1.00 90.38 102 ASP A N 1
ATOM 805 C CA . ASP A 1 102 ? -23.820 -0.330 15.077 1.00 90.38 102 ASP A CA 1
ATOM 806 C C . ASP A 1 102 ? -22.586 0.015 14.234 1.00 90.38 102 ASP A C 1
ATOM 808 O O . ASP A 1 102 ? -22.573 0.972 13.458 1.00 90.38 102 ASP A O 1
ATOM 812 N N . ILE A 1 103 ? -21.546 -0.813 14.343 1.00 90.00 103 ILE A N 1
ATOM 813 C CA . ILE A 1 103 ? -20.296 -0.669 13.590 1.00 90.00 103 ILE A CA 1
ATOM 814 C C . ILE A 1 103 ? -20.487 -0.815 12.074 1.00 90.00 103 ILE A C 1
ATOM 816 O O . ILE A 1 103 ? -19.712 -0.263 11.290 1.00 90.00 103 ILE A O 1
ATOM 820 N N . ASN A 1 104 ? -21.530 -1.519 11.630 1.00 90.25 104 ASN A N 1
ATOM 821 C CA . ASN A 1 104 ? -21.825 -1.677 10.210 1.00 90.25 104 ASN A CA 1
ATOM 822 C C . ASN A 1 104 ? -22.199 -0.345 9.555 1.00 90.25 104 ASN A C 1
ATOM 824 O O . ASN A 1 104 ? -21.943 -0.171 8.364 1.00 90.25 104 ASN A O 1
ATOM 828 N N . GLN A 1 105 ? -22.714 0.624 10.318 1.00 89.81 105 GLN A N 1
ATOM 829 C CA . GLN A 1 105 ? -22.974 1.971 9.809 1.00 89.81 105 GLN A CA 1
ATOM 830 C C . GLN A 1 105 ? -21.681 2.692 9.420 1.00 89.81 105 GLN A C 1
ATOM 832 O O . GLN A 1 105 ? -21.606 3.315 8.357 1.00 89.81 105 GLN A O 1
ATOM 837 N N . LEU A 1 106 ? -20.620 2.531 10.218 1.00 92.62 106 LEU A N 1
ATOM 838 C CA . LEU A 1 106 ? -19.293 3.037 9.870 1.00 92.62 106 LEU A CA 1
ATOM 839 C C . LEU A 1 106 ? -18.753 2.337 8.617 1.00 92.62 106 LEU A C 1
ATOM 841 O O . LEU A 1 106 ? -18.338 3.011 7.677 1.00 92.62 106 LEU A O 1
ATOM 845 N N . LYS A 1 107 ? -18.832 1.002 8.552 1.00 92.31 107 LYS A N 1
ATOM 846 C CA . LYS A 1 107 ? -18.386 0.229 7.376 1.00 92.31 107 LYS A CA 1
ATOM 847 C C . LYS A 1 107 ? -19.098 0.660 6.090 1.00 92.31 107 LYS A C 1
ATOM 849 O O . LYS A 1 107 ? -18.449 0.854 5.063 1.00 92.31 107 LYS A O 1
ATOM 854 N N . ARG A 1 108 ? -20.421 0.860 6.147 1.00 90.94 108 ARG A N 1
ATOM 855 C CA . ARG A 1 108 ? -21.232 1.370 5.027 1.00 90.94 108 ARG A CA 1
ATOM 856 C C . ARG A 1 108 ? -20.793 2.771 4.606 1.00 90.94 108 ARG A C 1
ATOM 858 O O . ARG A 1 108 ? -20.590 2.994 3.418 1.00 90.94 108 ARG A O 1
ATOM 865 N N . THR A 1 109 ? -20.569 3.668 5.568 1.00 92.19 109 THR A N 1
ATOM 866 C CA . THR A 1 109 ? -20.097 5.041 5.309 1.00 92.19 109 THR A CA 1
ATOM 867 C C . THR A 1 109 ? -18.716 5.051 4.644 1.00 92.19 109 THR A C 1
ATOM 869 O O . THR A 1 109 ? -18.480 5.787 3.688 1.00 92.19 109 THR A O 1
ATOM 872 N N . VAL A 1 110 ? -17.790 4.207 5.111 1.00 92.94 110 VAL A N 1
ATOM 873 C CA . VAL A 1 110 ? -16.449 4.071 4.521 1.00 92.94 110 VAL A CA 1
ATOM 874 C C . VAL A 1 110 ? -16.533 3.561 3.086 1.00 92.94 110 VAL A C 1
ATOM 876 O O . VAL A 1 110 ? -15.920 4.152 2.196 1.00 92.94 110 VAL A O 1
ATOM 879 N N . LYS A 1 111 ? -17.334 2.516 2.851 1.00 91.69 111 LYS A N 1
ATOM 880 C CA . LYS A 1 111 ? -17.586 1.954 1.519 1.00 91.69 111 LYS A CA 1
ATOM 881 C C . LYS A 1 111 ? -18.201 2.986 0.572 1.00 91.69 111 LYS A C 1
ATOM 883 O O . LYS A 1 111 ? -17.774 3.104 -0.571 1.00 91.69 111 LYS A O 1
ATOM 888 N N . GLU A 1 112 ? -19.165 3.769 1.049 1.00 91.94 112 GLU A N 1
ATOM 889 C CA . GLU A 1 112 ? -19.739 4.881 0.290 1.00 91.94 112 GLU A CA 1
ATOM 890 C C . GLU A 1 112 ? -18.673 5.925 -0.070 1.00 91.94 112 GLU A C 1
ATOM 892 O O . GLU A 1 112 ? -18.639 6.404 -1.201 1.00 91.94 112 GLU A O 1
ATOM 897 N N . GLY A 1 113 ? -17.775 6.257 0.860 1.00 91.06 113 GLY A N 1
ATOM 898 C CA . GLY A 1 113 ? -16.692 7.205 0.611 1.00 91.06 113 GLY A CA 1
ATOM 899 C C . GLY A 1 113 ? -15.666 6.725 -0.413 1.00 91.06 113 GLY A C 1
ATOM 900 O O . GLY A 1 113 ? -15.199 7.541 -1.205 1.00 91.06 113 GLY A O 1
ATOM 901 N N . VAL A 1 114 ? -15.384 5.420 -0.454 1.00 91.50 114 VAL A N 1
ATOM 902 C CA . VAL A 1 114 ? -14.564 4.800 -1.509 1.00 91.50 114 VAL A CA 1
ATOM 903 C C . VAL A 1 114 ? -15.265 4.923 -2.862 1.00 91.50 114 VAL A C 1
ATOM 905 O O . VAL A 1 114 ? -14.688 5.450 -3.809 1.00 91.50 114 VAL A O 1
ATOM 908 N N . ASN A 1 115 ? -16.546 4.547 -2.931 1.00 89.19 115 ASN A N 1
ATOM 909 C CA . ASN A 1 115 ? -17.339 4.629 -4.162 1.00 89.19 115 ASN A CA 1
ATOM 910 C C . ASN A 1 115 ? -17.485 6.069 -4.683 1.00 89.19 115 ASN A C 1
ATOM 912 O O . ASN A 1 115 ? -17.546 6.292 -5.887 1.00 89.19 115 ASN A O 1
ATOM 916 N N . LYS A 1 116 ? -17.546 7.056 -3.780 1.00 89.06 116 LYS A N 1
ATOM 917 C CA . LYS A 1 116 ? -17.604 8.489 -4.112 1.00 89.06 116 LYS A CA 1
ATOM 918 C C . LYS A 1 116 ? -16.230 9.112 -4.380 1.00 89.06 116 LYS A C 1
ATOM 920 O O . LYS A 1 116 ? -16.168 10.303 -4.672 1.00 89.06 116 LYS A O 1
ATOM 925 N N . GLY A 1 117 ? -15.141 8.353 -4.243 1.00 88.38 117 GLY A N 1
ATOM 926 C CA . GLY A 1 117 ? -13.779 8.841 -4.458 1.00 88.38 117 GLY A CA 1
ATOM 927 C C . GLY A 1 117 ? -13.341 9.901 -3.449 1.00 88.38 117 GLY A C 1
ATOM 928 O O . GLY A 1 117 ? -12.614 10.821 -3.793 1.00 88.38 117 GLY A O 1
ATOM 929 N N . LEU A 1 118 ? -13.792 9.831 -2.198 1.00 90.88 118 LEU A N 1
ATOM 930 C CA . LEU A 1 118 ? -13.378 10.786 -1.159 1.00 90.88 118 LEU A CA 1
ATOM 931 C C . LEU A 1 118 ? -12.042 10.412 -0.505 1.00 90.88 118 LEU A C 1
ATOM 933 O O . LEU A 1 118 ? -11.344 11.297 0.014 1.00 90.88 118 LEU A O 1
ATOM 937 N N . TRP A 1 119 ? -11.736 9.114 -0.508 1.00 93.94 119 TRP A N 1
ATOM 938 C CA . TRP A 1 119 ? -10.539 8.475 0.030 1.00 93.94 119 TRP A CA 1
ATOM 939 C C . TRP A 1 119 ? -10.319 7.114 -0.636 1.00 93.94 119 TRP A C 1
ATOM 941 O O . TRP A 1 119 ? -11.241 6.538 -1.214 1.00 93.94 119 TRP A O 1
ATOM 951 N N . VAL A 1 120 ? -9.104 6.593 -0.497 1.00 93.38 120 VAL A N 1
ATOM 952 C CA . VAL A 1 120 ? -8.737 5.224 -0.872 1.00 93.38 120 VAL A CA 1
ATOM 953 C C . VAL A 1 120 ? -8.701 4.378 0.396 1.00 93.38 120 VAL A C 1
ATOM 955 O O . VAL A 1 120 ? -8.049 4.761 1.367 1.00 93.38 120 VAL A O 1
ATOM 958 N N . TYR A 1 121 ? -9.409 3.249 0.400 1.00 94.12 121 TYR A N 1
ATOM 959 C CA . TYR A 1 121 ? -9.341 2.274 1.491 1.00 94.12 121 TYR A CA 1
ATOM 960 C C . TYR A 1 121 ? -8.179 1.318 1.250 1.00 94.12 121 TYR A C 1
ATOM 962 O O . TYR A 1 121 ? -8.130 0.664 0.218 1.00 94.12 121 TYR A O 1
ATOM 970 N N . TYR A 1 122 ? -7.245 1.240 2.186 1.00 91.69 122 TYR A N 1
ATOM 971 C CA . TYR A 1 122 ? -6.036 0.440 2.076 1.00 91.69 122 TYR A CA 1
ATOM 972 C C . TYR A 1 122 ? -5.921 -0.516 3.275 1.00 91.69 122 TYR A C 1
ATOM 974 O O . TYR A 1 122 ? -5.515 -0.104 4.367 1.00 91.69 122 TYR A O 1
ATOM 982 N N . PRO A 1 123 ? -6.318 -1.782 3.094 1.00 88.50 123 PRO A N 1
ATOM 983 C CA . PRO A 1 123 ? -5.988 -2.868 4.007 1.00 88.50 123 PRO A CA 1
ATOM 984 C C . PRO A 1 123 ? -4.489 -3.210 3.920 1.00 88.50 123 PRO A C 1
ATOM 986 O O . PRO A 1 123 ? -3.965 -3.522 2.848 1.00 88.50 123 PRO A O 1
ATOM 989 N N . THR A 1 124 ? -3.775 -3.109 5.046 1.00 81.50 124 THR A N 1
ATOM 990 C CA . THR A 1 124 ? -2.312 -3.317 5.102 1.00 81.50 124 THR A CA 1
ATOM 991 C C . THR A 1 124 ? -1.903 -4.778 4.876 1.00 81.50 124 THR A C 1
ATOM 993 O O . THR A 1 124 ? -0.789 -5.040 4.416 1.00 81.50 124 THR A O 1
ATOM 996 N N . ASP A 1 125 ? -2.797 -5.715 5.182 1.00 78.19 125 ASP A N 1
ATOM 997 C CA . ASP A 1 125 ? -2.678 -7.156 4.954 1.00 78.19 125 ASP A CA 1
ATOM 998 C C . ASP A 1 125 ? -2.780 -7.522 3.466 1.00 78.19 125 ASP A C 1
ATOM 1000 O O . ASP A 1 125 ? -1.974 -8.311 2.977 1.00 78.19 125 ASP A O 1
ATOM 1004 N N . GLU A 1 126 ? -3.705 -6.910 2.720 1.00 76.56 126 GLU A N 1
ATOM 1005 C CA . GLU A 1 126 ? -3.847 -7.154 1.274 1.00 76.56 126 GLU A CA 1
ATOM 1006 C C . GLU A 1 126 ? -2.844 -6.358 0.422 1.00 76.56 126 GLU A C 1
ATOM 1008 O O . GLU A 1 126 ? -2.619 -6.696 -0.739 1.00 76.56 126 GLU A O 1
ATOM 1013 N N . ALA A 1 127 ? -2.261 -5.290 0.974 1.00 82.62 127 ALA A N 1
ATOM 1014 C CA . ALA A 1 127 ? -1.320 -4.389 0.301 1.00 82.62 127 ALA A CA 1
ATOM 1015 C C . ALA A 1 127 ? -1.829 -3.789 -1.033 1.00 82.62 127 ALA A C 1
ATOM 1017 O O . ALA A 1 127 ? -1.045 -3.417 -1.911 1.00 82.62 127 ALA A O 1
ATOM 1018 N N . ILE A 1 128 ? -3.151 -3.678 -1.189 1.00 83.62 128 ILE A N 1
ATOM 1019 C CA . ILE A 1 128 ? -3.822 -3.141 -2.378 1.00 83.62 128 ILE A CA 1
ATOM 1020 C C . ILE A 1 128 ? -4.865 -2.111 -1.937 1.00 83.62 128 ILE A C 1
ATOM 1022 O O . ILE A 1 128 ? -5.659 -2.359 -1.035 1.00 83.62 128 ILE A O 1
ATOM 1026 N N . GLY A 1 129 ? -4.883 -0.951 -2.595 1.00 86.94 129 GLY A N 1
ATOM 1027 C CA . GLY A 1 129 ? -5.870 0.098 -2.363 1.00 86.94 129 GLY A CA 1
ATOM 1028 C C . GLY A 1 129 ? -7.196 -0.175 -3.071 1.00 86.94 129 GLY A C 1
ATOM 1029 O O . GLY A 1 129 ? -7.242 -0.724 -4.167 1.00 86.94 129 GLY A O 1
ATOM 1030 N N . TYR A 1 130 ? -8.286 0.266 -2.463 1.00 88.38 130 TYR A N 1
ATOM 1031 C CA . TYR A 1 130 ? -9.632 0.240 -3.011 1.00 88.38 130 TYR A CA 1
ATOM 1032 C C . TYR A 1 130 ? -10.100 1.677 -3.238 1.00 88.38 130 TYR A C 1
ATOM 1034 O O . TYR A 1 130 ? -10.219 2.461 -2.291 1.00 88.38 130 TYR A O 1
ATOM 1042 N N . GLY A 1 131 ? -10.340 2.016 -4.499 1.00 88.31 131 GLY A N 1
ATOM 1043 C CA . GLY A 1 131 ? -10.818 3.313 -4.971 1.00 88.31 131 GLY A CA 1
ATOM 1044 C C . GLY A 1 131 ? -12.151 3.185 -5.709 1.00 88.31 131 GLY A C 1
ATOM 1045 O O . GLY A 1 131 ? -12.868 2.198 -5.563 1.00 88.31 131 GLY A O 1
ATOM 1046 N N . THR A 1 132 ? -12.483 4.178 -6.530 1.00 87.06 132 THR A N 1
ATOM 1047 C CA . THR A 1 132 ? -13.745 4.221 -7.293 1.00 87.06 132 THR A CA 1
ATOM 1048 C C . THR A 1 132 ? -13.840 3.149 -8.377 1.00 87.06 132 THR A C 1
ATOM 1050 O O . THR A 1 132 ? -14.931 2.659 -8.650 1.00 87.06 132 THR A O 1
ATOM 1053 N N . ALA A 1 133 ? -12.710 2.788 -8.989 1.00 79.62 133 ALA A N 1
ATOM 1054 C CA . ALA A 1 133 ? -12.619 1.735 -10.003 1.00 79.62 133 ALA A CA 1
ATOM 1055 C C . ALA A 1 133 ? -12.620 0.320 -9.397 1.00 79.62 133 ALA A C 1
ATOM 1057 O O . ALA A 1 133 ? -12.760 -0.674 -10.109 1.00 79.62 133 ALA A O 1
ATOM 1058 N N . SER A 1 134 ? -12.460 0.215 -8.077 1.00 82.31 134 SER A N 1
ATOM 1059 C CA . SER A 1 134 ? -12.373 -1.064 -7.389 1.00 82.31 134 SER A CA 1
ATOM 1060 C C . SER A 1 134 ? -13.749 -1.678 -7.152 1.00 82.31 134 SER A C 1
ATOM 1062 O O . SER A 1 134 ? -14.722 -0.963 -6.902 1.00 82.31 134 SER A O 1
ATOM 1064 N N . PRO A 1 135 ? -13.849 -3.020 -7.129 1.00 82.00 135 PRO A N 1
ATOM 1065 C CA . PRO A 1 135 ? -15.031 -3.663 -6.584 1.00 82.00 135 PRO A CA 1
ATOM 1066 C C . PRO A 1 135 ? -15.219 -3.242 -5.124 1.00 82.00 135 PRO A C 1
ATOM 1068 O O . PRO A 1 135 ? -14.255 -2.975 -4.405 1.00 82.00 135 PRO A O 1
ATOM 1071 N N . ALA A 1 136 ? -16.477 -3.222 -4.687 1.00 80.25 136 ALA A N 1
ATOM 1072 C CA . ALA A 1 136 ? -16.871 -2.874 -3.330 1.00 80.25 136 ALA A CA 1
ATOM 1073 C C . ALA A 1 136 ? -15.995 -3.575 -2.263 1.00 80.25 136 ALA A C 1
ATOM 1075 O O . ALA A 1 136 ? -16.117 -4.795 -2.112 1.00 80.25 136 ALA A O 1
ATOM 1076 N N . PRO A 1 137 ? -15.174 -2.840 -1.486 1.00 84.19 137 PRO A N 1
ATOM 1077 C CA . PRO A 1 137 ? -14.307 -3.453 -0.486 1.00 84.19 137 PRO A CA 1
ATOM 1078 C C . PRO A 1 137 ? -15.107 -4.066 0.665 1.00 84.19 137 PRO A C 1
ATOM 1080 O O . PRO A 1 137 ? -16.156 -3.545 1.074 1.00 84.19 137 PRO A O 1
ATOM 1083 N N . LEU A 1 138 ? -14.567 -5.142 1.240 1.00 85.62 138 LEU A N 1
ATOM 1084 C CA . LEU A 1 138 ? -15.006 -5.670 2.528 1.00 85.62 138 LEU A CA 1
ATOM 1085 C C . LEU A 1 138 ? -14.350 -4.856 3.645 1.00 85.62 138 LEU A C 1
ATOM 1087 O O . LEU A 1 138 ? -13.293 -5.208 4.152 1.00 85.62 138 LEU A O 1
ATOM 1091 N N . VAL A 1 139 ? -14.979 -3.738 4.010 1.00 89.06 139 VAL A N 1
ATOM 1092 C CA . VAL A 1 139 ? -14.424 -2.816 5.007 1.00 89.06 139 VAL A CA 1
ATOM 1093 C C . VAL A 1 139 ? -14.305 -3.487 6.376 1.00 89.06 139 VAL A C 1
ATOM 1095 O O . VAL A 1 139 ? -15.305 -3.881 6.993 1.00 89.06 139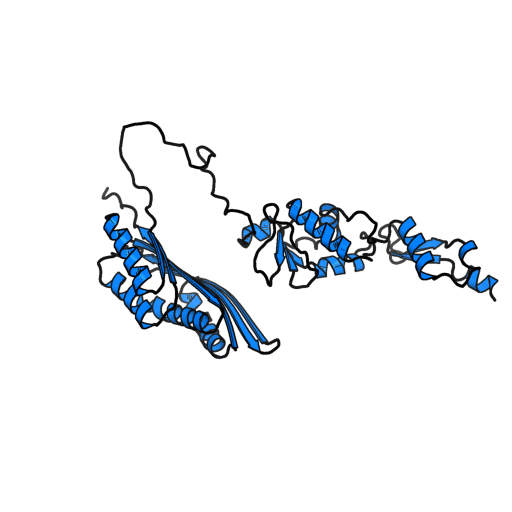 VAL A O 1
ATOM 1098 N N . GLN A 1 140 ? -13.079 -3.531 6.881 1.00 88.44 140 GLN A N 1
ATOM 1099 C CA . GLN A 1 140 ? -12.763 -3.899 8.253 1.00 88.44 140 GLN A CA 1
ATOM 1100 C C . GLN A 1 140 ? -12.529 -2.642 9.096 1.00 88.44 140 GLN A C 1
ATOM 1102 O O . GLN A 1 140 ? -12.139 -1.597 8.578 1.00 88.44 140 GLN A O 1
ATOM 1107 N N . VAL A 1 141 ? -12.825 -2.739 10.393 1.00 90.62 141 VAL A N 1
ATOM 1108 C CA . VAL A 1 141 ? -12.512 -1.684 11.363 1.00 90.62 141 VAL A CA 1
ATOM 1109 C C . VAL A 1 141 ? -11.362 -2.197 12.213 1.00 90.62 141 VAL A C 1
ATOM 1111 O O . VAL A 1 141 ? -11.563 -3.084 13.039 1.00 90.62 141 VAL A O 1
ATOM 1114 N N . SER A 1 142 ? -10.163 -1.701 11.936 1.00 89.50 142 SER A N 1
ATOM 1115 C CA . SER A 1 142 ? -8.920 -2.101 12.594 1.00 89.50 142 SER A CA 1
ATOM 1116 C C . SER A 1 142 ? -7.866 -0.998 12.475 1.00 89.50 142 SER A C 1
ATOM 1118 O O . SER A 1 142 ? -7.991 -0.084 11.650 1.00 89.50 142 SER A O 1
ATOM 1120 N N . ASP A 1 143 ? -6.812 -1.094 13.285 1.00 88.00 143 ASP A N 1
ATOM 1121 C CA . ASP A 1 143 ? -5.645 -0.208 13.191 1.00 88.00 143 ASP A CA 1
ATOM 1122 C C . ASP A 1 143 ? -4.804 -0.488 11.921 1.00 88.00 143 ASP A C 1
ATOM 1124 O O . ASP A 1 143 ? -4.017 0.351 11.494 1.00 88.00 143 ASP A O 1
ATOM 1128 N N . GLU A 1 144 ? -5.009 -1.640 11.270 1.00 87.00 144 GLU A N 1
ATOM 1129 C CA . GLU A 1 144 ? -4.315 -2.058 10.038 1.00 87.00 144 GLU A CA 1
ATOM 1130 C C . GLU A 1 144 ? -5.066 -1.663 8.753 1.00 87.00 144 GLU A C 1
ATOM 1132 O O . GLU A 1 144 ? -4.552 -1.805 7.642 1.00 87.00 144 GLU A O 1
ATOM 1137 N N . SER A 1 145 ? -6.290 -1.155 8.892 1.00 89.25 145 SER A N 1
ATOM 1138 C CA . SER A 1 145 ? -7.126 -0.660 7.799 1.00 89.25 145 SER A CA 1
ATOM 1139 C C . SER A 1 145 ? -7.058 0.862 7.740 1.00 89.25 145 SER A C 1
ATOM 1141 O O . SER A 1 145 ? -7.623 1.546 8.600 1.00 89.25 145 SER A O 1
ATOM 1143 N N . VAL A 1 146 ? -6.395 1.400 6.715 1.00 92.69 146 VAL A N 1
ATOM 1144 C CA . VAL A 1 146 ? -6.090 2.832 6.593 1.00 92.69 146 VAL A CA 1
ATOM 1145 C C . VAL A 1 146 ? -6.905 3.468 5.471 1.00 92.69 146 VAL A C 1
ATOM 1147 O O . VAL A 1 146 ? -7.063 2.904 4.394 1.00 92.69 146 VAL A O 1
ATOM 1150 N N . LEU A 1 147 ? -7.422 4.669 5.707 1.00 94.12 147 LEU A N 1
ATOM 1151 C CA . LEU A 1 147 ? -7.998 5.530 4.684 1.00 94.12 147 LEU A CA 1
ATOM 1152 C C . LEU A 1 147 ? -6.997 6.617 4.322 1.00 94.12 147 LEU A C 1
ATOM 1154 O O . LEU A 1 147 ? -6.591 7.398 5.182 1.00 94.12 147 LEU A O 1
ATOM 1158 N N . TYR A 1 148 ? -6.643 6.701 3.047 1.00 92.12 148 TYR A N 1
ATOM 1159 C CA . TYR A 1 148 ? -5.774 7.745 2.513 1.00 92.12 148 TYR A CA 1
ATOM 1160 C C . TYR A 1 148 ? -6.593 8.801 1.781 1.00 92.12 148 TYR A C 1
ATOM 1162 O O . TYR A 1 148 ? -7.567 8.482 1.092 1.00 92.12 148 TYR A O 1
ATOM 1170 N N . THR A 1 149 ? -6.194 10.069 1.880 1.00 92.94 149 THR A N 1
ATOM 1171 C CA . THR A 1 149 ? -6.689 11.073 0.933 1.00 92.94 149 THR A CA 1
ATOM 1172 C C . THR A 1 149 ? -6.242 10.704 -0.484 1.00 92.94 149 THR A C 1
ATOM 1174 O O . THR A 1 149 ? -5.248 10.006 -0.675 1.00 92.94 149 THR A O 1
ATOM 1177 N N . LEU A 1 150 ? -6.971 11.173 -1.500 1.00 89.50 150 LEU A N 1
ATOM 1178 C CA . LEU A 1 150 ? -6.601 10.897 -2.892 1.00 89.50 150 LEU A CA 1
ATOM 1179 C C . LEU A 1 150 ? -5.200 11.421 -3.240 1.00 89.50 150 LEU A C 1
ATOM 1181 O O . LEU A 1 150 ? -4.459 10.769 -3.967 1.00 89.50 150 LEU A O 1
ATOM 1185 N N . GLU A 1 151 ? -4.846 12.599 -2.728 1.00 87.00 151 GLU A N 1
ATOM 1186 C CA . GLU A 1 151 ? -3.530 13.209 -2.940 1.00 87.00 151 GLU A CA 1
ATOM 1187 C C . GLU A 1 151 ? -2.421 12.364 -2.318 1.00 87.00 151 GLU A C 1
ATOM 1189 O O . GLU A 1 151 ? -1.407 12.103 -2.962 1.00 87.00 151 GLU A O 1
ATOM 1194 N N . GLU A 1 152 ? -2.642 11.872 -1.098 1.00 86.06 152 GLU A N 1
ATOM 1195 C CA . GLU A 1 152 ? -1.677 11.025 -0.408 1.00 86.06 152 GLU A CA 1
ATOM 1196 C C . GLU A 1 152 ? -1.525 9.665 -1.085 1.00 86.06 152 GLU A C 1
ATOM 1198 O O . GLU A 1 152 ? -0.406 9.199 -1.290 1.00 86.06 152 GLU A O 1
ATOM 1203 N N . ALA A 1 153 ? -2.637 9.054 -1.497 1.00 86.44 153 ALA A N 1
ATOM 1204 C CA . ALA A 1 153 ? -2.620 7.790 -2.222 1.00 86.44 153 ALA A CA 1
ATOM 1205 C C . ALA A 1 153 ? -1.821 7.897 -3.533 1.00 86.44 153 ALA A C 1
ATOM 1207 O O . ALA A 1 153 ? -1.048 6.995 -3.855 1.00 86.44 153 ALA A O 1
ATOM 1208 N N . LYS A 1 154 ? -1.950 9.024 -4.250 1.00 84.88 154 LYS A N 1
ATOM 1209 C CA . LYS A 1 154 ? -1.154 9.324 -5.450 1.00 84.88 154 LYS A CA 1
ATOM 1210 C C . LYS A 1 154 ? 0.318 9.556 -5.124 1.00 84.88 154 LYS A C 1
ATOM 1212 O O . LYS A 1 154 ? 1.175 9.004 -5.804 1.00 84.88 154 LYS A O 1
ATOM 1217 N N . ARG A 1 155 ? 0.620 10.331 -4.078 1.00 81.25 155 ARG A N 1
ATOM 1218 C CA . ARG A 1 155 ? 1.997 10.600 -3.629 1.00 81.25 155 ARG A CA 1
ATOM 1219 C C . ARG A 1 155 ? 2.743 9.317 -3.259 1.00 81.25 155 ARG A C 1
ATOM 1221 O O . ARG A 1 155 ? 3.924 9.193 -3.559 1.00 81.25 155 ARG A O 1
ATOM 1228 N N . LEU A 1 156 ? 2.049 8.382 -2.614 1.00 79.25 156 LEU A N 1
ATOM 1229 C CA . LEU A 1 156 ? 2.586 7.082 -2.214 1.00 79.25 156 LEU A CA 1
ATOM 1230 C C . LEU A 1 156 ? 2.577 6.043 -3.346 1.00 79.25 156 LEU A C 1
ATOM 1232 O O . LEU A 1 156 ? 3.102 4.949 -3.157 1.00 79.25 156 LEU A O 1
ATOM 1236 N N . GLY A 1 157 ? 1.979 6.354 -4.502 1.00 82.00 157 GLY A N 1
ATOM 1237 C CA . GLY A 1 157 ? 1.880 5.423 -5.626 1.00 82.00 157 GLY A CA 1
ATOM 1238 C C . GLY A 1 157 ? 1.118 4.140 -5.280 1.00 82.00 157 GLY A C 1
ATOM 1239 O O . GLY A 1 157 ? 1.502 3.059 -5.730 1.00 82.00 157 GLY A O 1
ATOM 1240 N N . LEU A 1 158 ? 0.072 4.234 -4.447 1.00 82.50 158 LEU A N 1
ATOM 1241 C CA . LEU A 1 158 ? -0.696 3.061 -4.025 1.00 82.50 158 LEU A CA 1
ATOM 1242 C C . LEU A 1 158 ? -1.354 2.397 -5.240 1.00 82.50 158 LEU A C 1
ATOM 1244 O O . LEU A 1 158 ? -2.070 3.043 -6.003 1.00 82.50 158 LEU A O 1
ATOM 1248 N N . LYS A 1 159 ? -1.141 1.088 -5.402 1.00 82.38 159 LYS A N 1
ATOM 1249 C CA . LYS A 1 159 ? -1.808 0.296 -6.442 1.00 82.38 159 LYS A CA 1
ATOM 1250 C C . LYS A 1 159 ? -3.287 0.156 -6.090 1.00 82.38 159 LYS A C 1
ATOM 1252 O O . LYS A 1 159 ? -3.605 -0.438 -5.060 1.00 82.38 159 LYS A O 1
ATOM 1257 N N . ILE A 1 160 ? -4.176 0.676 -6.931 1.00 83.88 160 ILE A N 1
ATOM 1258 C CA . ILE A 1 160 ? -5.624 0.600 -6.721 1.00 83.88 160 ILE A CA 1
ATOM 1259 C C . ILE A 1 160 ? -6.198 -0.576 -7.518 1.00 83.88 160 ILE A C 1
ATOM 1261 O O . ILE A 1 160 ? -5.957 -0.726 -8.714 1.00 83.88 160 ILE A O 1
ATOM 1265 N N . LYS A 1 161 ? -6.952 -1.448 -6.848 1.00 80.50 161 LYS A N 1
ATOM 1266 C CA . LYS A 1 161 ? -7.560 -2.643 -7.439 1.00 80.50 161 LYS A CA 1
ATOM 1267 C C . LYS A 1 161 ? -8.516 -2.242 -8.558 1.00 80.50 161 LYS A C 1
ATOM 1269 O O . LYS A 1 161 ? -9.442 -1.483 -8.309 1.00 80.50 161 LYS A O 1
ATOM 1274 N N . GLY A 1 162 ? -8.342 -2.768 -9.764 1.00 65.75 162 GLY A N 1
ATOM 1275 C CA . GLY A 1 162 ? -9.229 -2.457 -10.894 1.00 65.75 162 GLY A CA 1
ATOM 1276 C C . GLY A 1 162 ? -9.002 -1.085 -11.535 1.00 65.75 162 GLY A C 1
ATOM 1277 O O . GLY A 1 162 ? -9.647 -0.782 -12.532 1.00 65.75 162 GLY A O 1
ATOM 1278 N N . GLU A 1 163 ? -8.074 -0.276 -11.019 1.00 66.81 163 GLU A N 1
ATOM 1279 C CA . GLU A 1 163 ? -7.564 0.874 -11.756 1.00 66.81 163 GLU A CA 1
ATOM 1280 C C . GLU A 1 163 ? -6.446 0.359 -12.668 1.00 66.81 163 GLU A C 1
ATOM 1282 O O . GLU A 1 163 ? -5.362 -0.010 -12.210 1.00 66.81 163 GLU A O 1
ATOM 1287 N N . GLU A 1 164 ? -6.730 0.253 -13.968 1.00 52.88 164 GLU A N 1
ATOM 1288 C CA . GLU A 1 164 ? -5.665 0.124 -14.961 1.00 52.88 164 GLU A CA 1
ATOM 1289 C C . GLU A 1 164 ? -4.749 1.344 -14.798 1.00 52.88 164 GLU A C 1
ATOM 1291 O O . GLU A 1 164 ? -5.267 2.456 -14.639 1.00 52.88 164 GLU A O 1
ATOM 1296 N N . PRO A 1 165 ? -3.412 1.170 -14.765 1.00 51.91 165 PRO A N 1
ATOM 1297 C CA . PRO A 1 165 ? -2.497 2.287 -14.577 1.00 51.91 165 PRO A CA 1
ATOM 1298 C C . PRO A 1 165 ? -2.871 3.363 -15.586 1.00 51.91 165 PRO A C 1
ATOM 1300 O O . PRO A 1 165 ? -2.925 3.073 -16.780 1.00 51.91 165 PRO A O 1
ATOM 1303 N N . ALA A 1 166 ? -3.206 4.560 -15.093 1.00 46.03 166 ALA A N 1
ATOM 1304 C CA . ALA A 1 166 ? -3.649 5.658 -15.932 1.00 46.03 166 ALA A CA 1
ATOM 1305 C C . ALA A 1 166 ? -2.576 5.899 -16.990 1.00 46.03 166 ALA A C 1
ATOM 1307 O O . ALA A 1 166 ? -1.525 6.476 -16.718 1.00 46.03 166 ALA A O 1
ATOM 1308 N N . VAL A 1 167 ? -2.828 5.391 -18.192 1.00 48.66 167 VAL A N 1
ATOM 1309 C CA . VAL A 1 167 ? -1.976 5.654 -19.331 1.00 48.66 167 VAL A CA 1
ATOM 1310 C C . VAL A 1 167 ? -2.133 7.140 -19.582 1.00 48.66 167 VAL A C 1
ATOM 1312 O O . VAL A 1 167 ? -3.236 7.612 -19.877 1.00 48.66 167 VAL A O 1
ATOM 1315 N N . GLU A 1 168 ? -1.057 7.889 -19.366 1.00 44.12 168 GLU A N 1
ATOM 1316 C CA . GLU A 1 168 ? -1.030 9.319 -19.625 1.00 44.12 168 GLU A CA 1
ATOM 1317 C C . GLU A 1 168 ? -1.453 9.539 -21.080 1.00 44.12 168 GLU A C 1
ATOM 1319 O O . GLU A 1 168 ? -0.736 9.202 -22.025 1.00 44.12 168 GLU A O 1
ATOM 1324 N N . LYS A 1 169 ? -2.679 10.039 -21.270 1.00 47.25 169 LYS A N 1
ATOM 1325 C CA . LYS A 1 169 ? -3.182 10.395 -22.594 1.00 47.25 169 LYS A CA 1
ATOM 1326 C C . LYS A 1 169 ? -2.247 11.449 -23.166 1.00 47.25 169 LYS A C 1
ATOM 1328 O O . LYS A 1 169 ? -1.877 12.393 -22.471 1.00 47.25 169 LYS A O 1
ATOM 1333 N N . CYS A 1 170 ? -1.882 11.281 -24.433 1.00 49.28 170 CYS A N 1
ATOM 1334 C CA . CYS A 1 170 ? -0.957 12.176 -25.108 1.00 49.28 170 CYS A CA 1
ATOM 1335 C C . CYS A 1 170 ? -1.423 13.642 -24.956 1.00 49.28 170 CYS A C 1
ATOM 1337 O O . CYS A 1 170 ? -2.553 13.945 -25.356 1.00 49.28 170 CYS A O 1
ATOM 1339 N N . PRO A 1 171 ? -0.581 14.560 -24.441 1.00 50.88 171 PRO A N 1
ATOM 1340 C CA . PRO A 1 171 ? -0.941 15.968 -24.252 1.00 50.88 171 PRO A CA 1
ATOM 1341 C C . PRO A 1 171 ? -1.167 16.735 -25.570 1.00 50.88 171 PRO A C 1
ATOM 1343 O O . PRO A 1 171 ? -1.524 17.907 -25.527 1.00 50.88 171 PRO A O 1
ATOM 1346 N N . LEU A 1 172 ? -0.973 16.087 -26.730 1.00 50.19 172 LEU A N 1
ATOM 1347 C CA . LEU A 1 172 ? -1.142 16.671 -28.065 1.00 50.19 172 LEU A CA 1
ATOM 1348 C C . LEU A 1 172 ? -2.486 16.320 -28.738 1.00 50.19 172 LEU A C 1
ATOM 1350 O O . LEU A 1 172 ? -3.050 17.187 -29.396 1.00 50.19 172 LEU A O 1
ATOM 1354 N N . CYS A 1 173 ? -3.037 15.107 -28.565 1.00 56.09 173 CYS A N 1
ATOM 1355 C CA . CYS A 1 173 ? -4.337 14.715 -29.166 1.00 56.09 173 CYS A CA 1
ATOM 1356 C C . CYS A 1 173 ? -5.355 14.062 -28.214 1.00 56.09 173 CYS A C 1
ATOM 1358 O O . CYS A 1 173 ? -6.490 13.818 -28.616 1.00 56.09 173 CYS A O 1
ATOM 1360 N N . GLY A 1 174 ? -5.013 13.780 -26.952 1.00 53.47 174 GLY A N 1
ATOM 1361 C CA . GLY A 1 174 ? -5.996 13.394 -25.929 1.00 53.47 174 GLY A CA 1
ATOM 1362 C C . GLY A 1 174 ? -6.702 12.030 -26.088 1.00 53.47 174 GLY A C 1
ATOM 1363 O O . GLY A 1 174 ? -7.647 11.774 -25.340 1.00 53.47 174 GLY A O 1
ATOM 1364 N N . HIS A 1 175 ? -6.264 11.145 -26.996 1.00 45.97 175 HIS A N 1
ATOM 1365 C CA . HIS A 1 175 ? -6.840 9.803 -27.231 1.00 45.97 175 HIS A CA 1
ATOM 1366 C C . HIS A 1 175 ? -5.847 8.644 -27.022 1.00 45.97 175 HIS A C 1
ATOM 1368 O O . HIS A 1 175 ? -4.634 8.859 -26.972 1.00 45.97 175 HIS A O 1
ATOM 1374 N N . MET A 1 176 ? -6.383 7.416 -26.894 1.00 45.25 176 MET A N 1
ATOM 1375 C CA . MET A 1 176 ? -5.617 6.163 -26.840 1.00 45.25 176 MET A CA 1
ATOM 1376 C C . MET A 1 176 ? -6.263 5.045 -27.699 1.00 45.25 176 MET A C 1
ATOM 1378 O O . MET A 1 176 ? -7.453 4.790 -27.505 1.00 45.25 176 MET A O 1
ATOM 1382 N N . PRO A 1 177 ? -5.501 4.352 -28.575 1.00 48.28 177 PRO A N 1
ATOM 1383 C CA . PRO A 1 177 ? -4.120 4.668 -28.940 1.00 48.28 177 PRO A CA 1
ATOM 1384 C C . PRO A 1 177 ? -4.032 6.027 -29.658 1.00 48.28 177 PRO A C 1
ATOM 1386 O O . PRO A 1 177 ? -5.018 6.556 -30.163 1.00 48.28 177 PRO A O 1
ATOM 1389 N N . CYS A 1 178 ? -2.856 6.644 -29.589 1.00 49.22 178 CYS A N 1
ATOM 1390 C CA . CYS A 1 178 ? -2.586 7.962 -30.153 1.00 49.22 178 CYS A CA 1
ATOM 1391 C C . CYS A 1 178 ? -2.751 7.937 -31.683 1.00 49.22 178 CYS A C 1
ATOM 1393 O O . CYS A 1 178 ? -2.069 7.156 -32.337 1.00 49.22 178 CYS A O 1
ATOM 1395 N N . THR A 1 179 ? -3.599 8.804 -32.239 1.00 52.31 179 THR A N 1
ATOM 1396 C CA . THR A 1 179 ? -3.777 8.988 -33.695 1.00 52.31 179 THR A CA 1
ATOM 1397 C C . THR A 1 179 ? -3.042 10.221 -34.231 1.00 52.31 179 THR A C 1
ATOM 1399 O O . THR A 1 179 ? -3.180 10.580 -35.397 1.00 52.31 179 THR A O 1
ATOM 1402 N N . CYS A 1 180 ? -2.233 10.883 -33.392 1.00 43.09 180 CYS A N 1
ATOM 1403 C CA . CYS A 1 180 ? -1.312 11.930 -33.823 1.00 43.09 180 CYS A CA 1
ATOM 1404 C C . CYS A 1 180 ? -0.224 11.315 -34.731 1.00 43.09 180 CYS A C 1
ATOM 1406 O O . CYS A 1 180 ? 0.840 10.936 -34.237 1.00 43.09 180 CYS A O 1
ATOM 1408 N N . GLY A 1 181 ? -0.483 11.210 -36.033 1.00 40.44 181 GLY A N 1
ATOM 1409 C CA . GLY A 1 181 ? 0.503 10.761 -37.020 1.00 40.44 181 GLY A CA 1
ATOM 1410 C C . GLY A 1 181 ? 0.065 9.613 -37.923 1.00 40.44 181 GLY A C 1
ATOM 1411 O O . GLY A 1 181 ? 0.928 8.966 -38.505 1.00 40.44 181 GLY A O 1
ATOM 1412 N N . GLU A 1 182 ? -1.232 9.344 -38.060 1.00 44.34 182 GLU A N 1
ATOM 1413 C CA . GLU A 1 182 ? -1.701 8.599 -39.228 1.00 44.34 182 GLU A CA 1
ATOM 1414 C C . GLU A 1 182 ? -2.013 9.602 -40.331 1.00 44.34 182 GLU A C 1
ATOM 1416 O O . GLU A 1 182 ? -3.101 10.155 -40.371 1.00 44.34 182 GLU A O 1
ATOM 1421 N N . GLU A 1 183 ? -1.030 9.875 -41.183 1.00 32.66 183 GLU A N 1
ATOM 1422 C CA . GLU A 1 183 ? -1.284 10.070 -42.607 1.00 32.66 183 GLU A CA 1
ATOM 1423 C C . GLU A 1 183 ? 0.019 9.826 -43.374 1.00 32.66 183 GLU A C 1
ATOM 1425 O O . GLU A 1 183 ? 1.002 10.552 -43.246 1.00 32.66 183 GLU A O 1
ATOM 1430 N N . GLU A 1 184 ? -0.010 8.678 -44.048 1.00 35.56 184 GLU A N 1
ATOM 1431 C CA . GLU A 1 184 ? 0.540 8.361 -45.364 1.00 35.56 184 GLU A CA 1
ATOM 1432 C C . GLU A 1 184 ? 1.920 8.916 -45.755 1.00 35.56 184 GLU A C 1
ATOM 1434 O O . GLU A 1 184 ? 2.157 10.112 -45.871 1.00 35.56 184 GLU A O 1
ATOM 1439 N N . GLU A 1 185 ? 2.804 7.959 -46.059 1.00 37.38 185 GLU A N 1
ATOM 1440 C CA . GLU A 1 185 ? 3.864 8.051 -47.068 1.00 37.38 185 GLU A CA 1
ATOM 1441 C C . GLU A 1 185 ? 4.573 9.406 -47.191 1.00 37.38 185 GLU A C 1
ATOM 1443 O O . GLU A 1 185 ? 4.384 10.170 -48.136 1.00 37.38 185 GLU A O 1
ATOM 1448 N N . GLY A 1 186 ? 5.511 9.664 -46.282 1.00 31.91 186 GLY A N 1
ATOM 1449 C CA . GLY A 1 186 ? 6.486 10.716 -46.525 1.00 31.91 186 GLY A CA 1
ATOM 1450 C C . GLY A 1 186 ? 7.299 11.117 -45.311 1.00 31.91 186 GLY A C 1
ATOM 1451 O O . GLY A 1 186 ? 6.932 12.034 -44.590 1.00 31.91 186 GLY A O 1
ATOM 1452 N N . GLY A 1 187 ? 8.486 10.526 -45.174 1.00 25.52 187 GLY A N 1
ATOM 1453 C CA . GLY A 1 187 ? 9.600 11.196 -44.507 1.00 25.52 187 GLY A CA 1
ATOM 1454 C C . GLY A 1 187 ? 9.972 10.682 -43.118 1.00 25.52 187 GLY A C 1
ATOM 145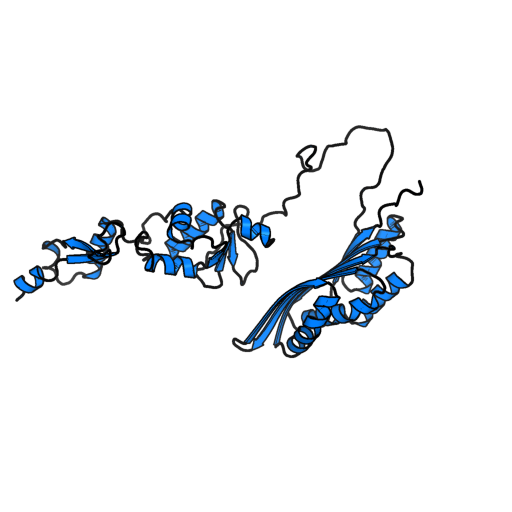5 O O . GLY A 1 187 ? 9.297 10.936 -42.130 1.00 25.52 187 GLY A O 1
ATOM 1456 N N . GLY A 1 188 ? 11.165 10.086 -43.064 1.00 30.64 188 GLY A N 1
ATOM 1457 C CA . GLY A 1 188 ? 12.111 10.254 -41.963 1.00 30.64 188 GLY A CA 1
ATOM 1458 C C . GLY A 1 188 ? 11.675 9.700 -40.614 1.00 30.64 188 GLY A C 1
ATOM 1459 O O . GLY A 1 188 ? 11.393 10.465 -39.693 1.00 30.64 188 GLY A O 1
ATOM 1460 N N . GLU A 1 189 ? 11.737 8.376 -40.474 1.00 29.52 189 GLU A N 1
ATOM 1461 C CA . GLU A 1 189 ? 11.784 7.720 -39.170 1.00 29.52 189 GLU A CA 1
ATOM 1462 C C . GLU A 1 189 ? 12.869 8.359 -38.292 1.00 29.52 189 GLU A C 1
ATOM 1464 O O . GLU A 1 189 ? 14.059 8.361 -38.613 1.00 29.52 189 GLU A O 1
ATOM 1469 N N . LYS A 1 190 ? 12.452 8.889 -37.142 1.00 34.72 190 LYS A N 1
ATOM 1470 C CA . LYS A 1 190 ? 13.294 8.904 -35.947 1.00 34.72 190 LYS A CA 1
ATOM 1471 C C . LYS A 1 190 ? 12.692 7.924 -34.937 1.00 34.72 190 LYS A C 1
ATOM 1473 O O . LYS A 1 190 ? 11.466 7.887 -34.809 1.00 34.72 190 LYS A O 1
ATOM 1478 N N . PRO A 1 191 ? 13.511 7.119 -34.241 1.00 37.09 191 PRO A N 1
ATOM 1479 C CA . PRO A 1 191 ? 13.083 5.813 -33.752 1.00 37.09 191 PRO A CA 1
ATOM 1480 C C . PRO A 1 191 ? 12.232 5.919 -32.484 1.00 37.09 191 PRO A C 1
ATOM 1482 O O . PRO A 1 191 ? 12.559 6.663 -31.556 1.00 37.09 191 PRO A O 1
ATOM 1485 N N . LYS A 1 192 ? 11.161 5.118 -32.413 1.00 44.06 192 LYS A N 1
ATOM 1486 C CA . LYS A 1 192 ? 10.484 4.781 -31.151 1.00 44.06 192 LYS A CA 1
ATOM 1487 C C . LYS A 1 192 ? 11.529 4.150 -30.222 1.00 44.06 192 LYS A C 1
ATOM 1489 O O . LYS A 1 192 ? 12.191 3.202 -30.624 1.00 44.06 192 LYS A O 1
ATOM 1494 N N . ALA A 1 193 ? 11.683 4.645 -28.993 1.00 50.38 193 ALA A N 1
ATOM 1495 C CA . ALA A 1 193 ? 12.584 4.025 -28.020 1.00 50.38 193 ALA A CA 1
ATOM 1496 C C . ALA A 1 193 ? 12.107 2.590 -27.720 1.00 50.38 193 ALA A C 1
ATOM 1498 O O . ALA A 1 193 ? 11.092 2.375 -27.057 1.00 50.38 193 ALA A O 1
ATOM 1499 N N . GLN A 1 194 ? 12.810 1.616 -28.278 1.00 65.69 194 GLN A N 1
ATOM 1500 C CA . GLN A 1 194 ? 12.418 0.217 -28.341 1.00 65.69 194 GLN A CA 1
ATOM 1501 C C . GLN A 1 194 ? 12.729 -0.497 -27.024 1.00 65.69 194 GLN A C 1
ATOM 1503 O O . GLN A 1 194 ? 13.878 -0.763 -26.741 1.00 65.69 194 GLN A O 1
ATOM 1508 N N . ARG A 1 195 ? 11.743 -0.781 -26.169 1.00 82.44 195 ARG A N 1
ATOM 1509 C CA . ARG A 1 195 ? 11.988 -1.474 -24.884 1.00 82.44 195 ARG A CA 1
ATOM 1510 C C . ARG A 1 195 ? 12.020 -2.999 -25.053 1.00 82.44 195 ARG A C 1
ATOM 1512 O O . ARG A 1 195 ? 11.180 -3.536 -25.770 1.00 82.44 195 ARG A O 1
ATOM 1519 N N . PHE A 1 196 ? 12.900 -3.678 -24.319 1.00 86.12 196 PHE A N 1
ATOM 1520 C CA . PHE A 1 196 ? 12.988 -5.144 -24.261 1.00 86.12 196 PHE A CA 1
ATOM 1521 C C . PHE A 1 196 ? 12.570 -5.652 -22.883 1.00 86.12 196 PHE A C 1
ATOM 1523 O O . PHE A 1 196 ? 12.883 -5.025 -21.869 1.00 86.12 196 PHE A O 1
ATOM 1530 N N . THR A 1 197 ? 11.875 -6.787 -22.826 1.00 89.44 197 THR A N 1
ATOM 1531 C CA . THR A 1 197 ? 11.381 -7.351 -21.558 1.00 89.44 197 THR A CA 1
ATOM 1532 C C . THR A 1 197 ? 11.549 -8.859 -21.517 1.00 89.44 197 THR A C 1
ATOM 1534 O O . THR A 1 197 ? 11.217 -9.541 -22.485 1.00 89.44 197 THR A O 1
ATOM 1537 N N . ALA A 1 198 ? 12.004 -9.395 -20.388 1.00 88.06 198 ALA A N 1
ATOM 1538 C CA . ALA A 1 198 ? 12.133 -10.831 -20.174 1.00 88.06 198 ALA A CA 1
ATOM 1539 C C . ALA A 1 198 ? 11.950 -11.190 -18.696 1.00 88.06 198 ALA A C 1
ATOM 1541 O O . ALA A 1 198 ? 12.250 -10.390 -17.814 1.00 88.06 198 ALA A O 1
ATOM 1542 N N . ALA A 1 199 ? 11.485 -12.406 -18.409 1.00 89.56 199 ALA A N 1
ATOM 1543 C CA . ALA A 1 199 ? 11.396 -12.904 -17.041 1.00 89.56 199 ALA A CA 1
ATOM 1544 C C . ALA A 1 199 ? 11.636 -14.414 -16.979 1.00 89.56 199 ALA A C 1
ATOM 1546 O O . ALA A 1 199 ? 11.106 -15.167 -17.794 1.00 89.56 199 ALA A O 1
ATOM 1547 N N . GLY A 1 200 ? 12.382 -14.873 -15.980 1.00 90.38 200 GLY A N 1
ATOM 1548 C CA . GLY A 1 200 ? 12.779 -16.276 -15.869 1.00 90.38 200 GLY A CA 1
ATOM 1549 C C . GLY A 1 200 ? 13.938 -16.472 -14.903 1.00 90.38 200 GLY A C 1
ATOM 1550 O O . GLY A 1 200 ? 14.222 -15.592 -14.093 1.00 90.38 200 GLY A O 1
ATOM 1551 N N . ALA A 1 201 ? 14.601 -17.626 -14.987 1.00 92.38 201 ALA A N 1
ATOM 1552 C CA . ALA A 1 201 ? 15.910 -17.795 -14.359 1.00 92.38 201 ALA A CA 1
ATOM 1553 C C . ALA A 1 201 ? 16.912 -16.798 -14.978 1.00 92.38 201 ALA A C 1
ATOM 1555 O O . ALA A 1 201 ? 16.745 -16.454 -16.154 1.00 92.38 201 ALA A O 1
ATOM 1556 N N . PRO A 1 202 ? 17.950 -16.346 -14.251 1.00 93.00 202 PRO A N 1
ATOM 1557 C CA . PRO A 1 202 ? 18.813 -15.270 -14.723 1.00 93.00 202 PRO A CA 1
ATOM 1558 C C . PRO A 1 202 ? 19.411 -15.513 -16.109 1.00 93.00 202 PRO A C 1
ATOM 1560 O O . PRO A 1 202 ? 19.199 -14.696 -17.002 1.00 93.00 202 PRO A O 1
ATOM 1563 N N . ALA A 1 203 ? 20.046 -16.666 -16.344 1.00 90.69 203 ALA A N 1
ATOM 1564 C CA . ALA A 1 203 ? 20.614 -16.987 -17.653 1.00 90.69 203 ALA A CA 1
ATOM 1565 C C . ALA A 1 203 ? 19.590 -16.898 -18.801 1.00 90.69 203 ALA A C 1
ATOM 1567 O O . ALA A 1 203 ? 19.912 -16.385 -19.869 1.00 90.69 203 ALA A O 1
ATOM 1568 N N . GLN A 1 204 ? 18.351 -17.352 -18.579 1.00 90.31 204 GLN A N 1
ATOM 1569 C CA . GLN A 1 204 ? 17.282 -17.306 -19.583 1.00 90.31 204 GLN A CA 1
ATOM 1570 C C . GLN A 1 204 ? 16.778 -15.880 -19.816 1.00 90.31 204 GLN A C 1
ATOM 1572 O O . GLN A 1 204 ? 16.575 -15.480 -20.959 1.00 90.31 204 GLN A O 1
ATOM 1577 N N . ALA A 1 205 ? 16.582 -15.108 -18.745 1.00 92.69 205 ALA A N 1
ATOM 1578 C CA . ALA A 1 205 ? 16.088 -13.740 -18.839 1.00 92.69 205 ALA A CA 1
ATOM 1579 C C . ALA A 1 205 ? 17.104 -12.828 -19.544 1.00 92.69 205 ALA A C 1
ATOM 1581 O O . ALA A 1 205 ? 16.731 -12.093 -20.453 1.00 92.69 205 ALA A O 1
ATOM 1582 N N . PHE A 1 206 ? 18.389 -12.918 -19.186 1.00 93.25 206 PHE A N 1
ATOM 1583 C CA . PHE A 1 206 ? 19.452 -12.163 -19.854 1.00 93.25 206 PHE A CA 1
ATOM 1584 C C . PHE A 1 206 ? 19.639 -12.595 -21.313 1.00 93.25 206 PHE A C 1
ATOM 1586 O O . PHE A 1 206 ? 19.791 -11.730 -22.172 1.00 93.25 206 PHE A O 1
ATOM 1593 N N . GLN A 1 207 ? 19.565 -13.898 -21.620 1.00 90.88 207 GLN A N 1
ATOM 1594 C CA . GLN A 1 207 ? 19.614 -14.368 -23.008 1.00 90.88 207 GLN A CA 1
ATOM 1595 C C . GLN A 1 207 ? 18.445 -13.815 -23.830 1.00 90.88 207 GLN A C 1
ATOM 1597 O O . GLN A 1 207 ? 18.668 -13.285 -24.907 1.00 90.88 207 GLN A O 1
ATOM 1602 N N . ALA A 1 208 ? 17.221 -13.833 -23.299 1.00 90.12 208 ALA A N 1
ATOM 1603 C CA . ALA A 1 208 ? 16.057 -13.297 -24.003 1.00 90.12 208 ALA A CA 1
ATOM 1604 C C . ALA A 1 208 ? 16.135 -11.776 -24.238 1.00 90.12 208 ALA A C 1
ATOM 1606 O O . ALA A 1 208 ? 15.582 -11.286 -25.222 1.00 90.12 208 ALA A O 1
ATOM 1607 N N . ILE A 1 209 ? 16.801 -11.018 -23.356 1.00 92.12 209 ILE A N 1
ATOM 1608 C CA . ILE A 1 209 ? 17.117 -9.601 -23.607 1.00 92.12 209 ILE A CA 1
ATOM 1609 C C . ILE A 1 209 ? 18.161 -9.472 -24.717 1.00 92.12 209 ILE A C 1
ATOM 1611 O O . ILE A 1 209 ? 18.029 -8.591 -25.562 1.00 92.12 209 ILE A O 1
ATOM 1615 N N . ALA A 1 210 ? 19.173 -10.343 -24.733 1.00 89.31 210 ALA A N 1
ATOM 1616 C CA . ALA A 1 210 ? 20.198 -10.330 -25.767 1.00 89.31 210 ALA A CA 1
ATOM 1617 C C . ALA A 1 210 ? 19.634 -10.666 -27.153 1.00 89.31 210 ALA A C 1
ATOM 1619 O O . ALA A 1 210 ? 19.929 -9.957 -28.112 1.00 89.31 210 ALA A O 1
ATOM 1620 N N . ASP A 1 211 ? 18.774 -11.683 -27.236 1.00 87.56 211 ASP A N 1
ATOM 1621 C CA . ASP A 1 211 ? 18.090 -12.088 -28.465 1.00 87.56 211 ASP A CA 1
ATOM 1622 C C . ASP A 1 211 ? 17.197 -10.950 -28.977 1.00 87.56 211 ASP A C 1
ATOM 1624 O O . ASP A 1 211 ? 17.314 -10.544 -30.127 1.00 87.56 211 ASP A O 1
ATOM 1628 N N . GLN A 1 212 ? 16.390 -10.337 -28.099 1.00 87.12 212 GLN A N 1
ATOM 1629 C CA . GLN A 1 212 ? 15.576 -9.173 -28.465 1.00 87.12 212 GLN A CA 1
ATOM 1630 C C . GLN A 1 212 ? 16.425 -7.988 -28.938 1.00 87.12 212 GLN A C 1
ATOM 1632 O O . GLN A 1 212 ? 16.046 -7.315 -29.890 1.00 87.12 212 GLN A O 1
ATOM 1637 N N . ALA A 1 213 ? 17.559 -7.705 -28.302 1.00 86.31 213 ALA A N 1
ATOM 1638 C CA . ALA A 1 213 ? 18.434 -6.631 -28.757 1.00 86.31 213 ALA A CA 1
ATOM 1639 C C . ALA A 1 213 ? 19.066 -6.950 -30.121 1.00 86.31 213 ALA A C 1
ATOM 1641 O O . ALA A 1 213 ? 19.155 -6.061 -30.965 1.00 86.31 213 ALA A O 1
ATOM 1642 N N . HIS A 1 214 ? 19.444 -8.209 -30.360 1.00 85.62 214 HIS A N 1
ATOM 1643 C CA . HIS A 1 214 ? 19.996 -8.664 -31.633 1.00 85.62 214 HIS A CA 1
ATOM 1644 C C . HIS A 1 214 ? 18.969 -8.600 -32.772 1.00 85.62 214 HIS A C 1
ATOM 1646 O O . HIS A 1 214 ? 19.254 -7.998 -33.805 1.00 85.62 214 HIS A O 1
ATOM 1652 N N . ASP A 1 215 ? 17.761 -9.132 -32.554 1.00 82.31 215 ASP A N 1
ATOM 1653 C CA . ASP A 1 215 ? 16.651 -9.130 -33.521 1.00 82.31 215 ASP A CA 1
ATOM 1654 C C . ASP A 1 215 ? 16.225 -7.713 -33.931 1.00 82.31 215 ASP A C 1
ATOM 1656 O O . ASP A 1 215 ? 15.647 -7.507 -34.996 1.00 82.31 215 ASP A O 1
ATOM 1660 N N . ASN A 1 216 ? 16.501 -6.732 -33.072 1.00 78.56 216 ASN A N 1
ATOM 1661 C CA . ASN A 1 216 ? 16.163 -5.330 -33.273 1.00 78.56 216 ASN A CA 1
ATOM 1662 C C . ASN A 1 216 ? 17.396 -4.450 -33.558 1.00 78.56 216 ASN A C 1
ATOM 1664 O O . ASN A 1 216 ? 17.348 -3.241 -33.336 1.00 78.56 216 ASN A O 1
ATOM 1668 N N . GLU A 1 217 ? 18.508 -5.054 -33.996 1.00 81.00 217 GLU A N 1
ATOM 1669 C CA . GLU A 1 217 ? 19.757 -4.381 -34.400 1.00 81.00 217 GLU A CA 1
ATOM 1670 C C . GLU A 1 217 ? 20.311 -3.381 -33.360 1.00 81.00 217 GLU A C 1
ATOM 1672 O O . GLU A 1 217 ? 21.048 -2.445 -33.671 1.00 81.00 217 GLU A O 1
ATOM 1677 N N . THR A 1 218 ? 19.986 -3.584 -32.084 1.00 81.00 218 THR A N 1
ATOM 1678 C CA . THR A 1 218 ? 20.404 -2.714 -30.988 1.00 81.00 218 THR A CA 1
ATOM 1679 C C . THR A 1 218 ? 21.712 -3.214 -30.392 1.00 81.00 218 THR A C 1
ATOM 1681 O O . THR A 1 218 ? 21.757 -4.234 -29.706 1.00 81.00 218 THR A O 1
ATOM 1684 N N . ALA A 1 219 ? 22.780 -2.439 -30.571 1.00 78.50 219 ALA A N 1
ATOM 1685 C CA . ALA A 1 219 ? 24.079 -2.768 -29.992 1.00 78.50 219 ALA A CA 1
ATOM 1686 C C . ALA A 1 219 ? 24.172 -2.443 -28.490 1.00 78.50 219 ALA A C 1
ATOM 1688 O O . ALA A 1 219 ? 24.794 -3.198 -27.746 1.00 78.50 219 ALA A O 1
ATOM 1689 N N . ASN A 1 220 ? 23.557 -1.338 -28.040 1.00 86.25 220 ASN A N 1
ATOM 1690 C CA . ASN A 1 220 ? 23.797 -0.755 -26.717 1.00 86.25 220 ASN A CA 1
ATOM 1691 C C . ASN A 1 220 ? 22.518 -0.515 -25.909 1.00 86.25 220 ASN A C 1
ATOM 1693 O O . ASN A 1 220 ? 21.558 0.086 -26.391 1.00 86.25 220 ASN A O 1
ATOM 1697 N N . LEU A 1 221 ? 22.552 -0.885 -24.629 1.00 88.69 221 LEU A N 1
ATOM 1698 C CA . LEU A 1 221 ? 21.518 -0.593 -23.638 1.00 88.69 221 LEU A CA 1
ATOM 1699 C C . LEU A 1 221 ? 21.936 0.600 -22.773 1.00 88.69 221 LEU A C 1
ATOM 1701 O O . LEU A 1 221 ? 23.053 0.657 -22.273 1.00 88.69 221 LEU A O 1
ATOM 1705 N N . ARG A 1 222 ? 21.032 1.553 -22.548 1.00 90.25 222 ARG A N 1
ATOM 1706 C CA . ARG A 1 222 ? 21.256 2.701 -21.653 1.00 90.25 222 ARG A CA 1
ATOM 1707 C C . ARG A 1 222 ? 20.784 2.433 -20.231 1.00 90.25 222 ARG A C 1
ATOM 1709 O O . ARG A 1 222 ? 21.351 2.968 -19.281 1.00 90.25 222 ARG A O 1
ATOM 1716 N N . ARG A 1 223 ? 19.714 1.657 -20.073 1.00 91.69 223 ARG A N 1
ATOM 1717 C CA . ARG A 1 223 ? 19.107 1.392 -18.766 1.00 91.69 223 ARG A CA 1
ATOM 1718 C C . ARG A 1 223 ? 18.612 -0.039 -18.690 1.00 91.69 223 ARG A C 1
ATOM 1720 O O . ARG A 1 223 ? 18.056 -0.548 -19.658 1.00 91.69 223 ARG A O 1
ATOM 1727 N N . MET A 1 224 ? 18.742 -0.636 -17.515 1.00 93.69 224 MET A N 1
ATOM 1728 C CA . MET A 1 224 ? 18.150 -1.922 -17.182 1.00 93.69 224 MET A CA 1
ATOM 1729 C C . MET A 1 224 ? 17.470 -1.847 -15.813 1.00 93.69 224 MET A C 1
ATOM 1731 O O . MET A 1 224 ? 18.052 -1.339 -14.859 1.00 93.69 224 MET A O 1
ATOM 1735 N N . ASN A 1 225 ? 16.243 -2.346 -15.706 1.00 93.38 225 ASN A N 1
ATOM 1736 C CA . ASN A 1 225 ? 15.540 -2.543 -14.445 1.00 93.38 225 ASN A CA 1
ATOM 1737 C C . ASN A 1 225 ? 15.500 -4.042 -14.149 1.00 93.38 225 ASN A C 1
ATOM 1739 O O . ASN A 1 225 ? 14.978 -4.817 -14.946 1.00 93.38 225 ASN A O 1
ATOM 1743 N N . LEU A 1 226 ? 16.030 -4.435 -12.997 1.00 94.44 226 LEU A N 1
ATOM 1744 C CA . LEU A 1 226 ? 15.999 -5.803 -12.492 1.00 94.44 226 LEU A CA 1
ATOM 1745 C C . LEU A 1 226 ? 15.027 -5.860 -11.320 1.00 94.44 226 LEU A C 1
ATOM 1747 O O . LEU A 1 226 ? 15.165 -5.069 -10.389 1.00 94.44 226 LEU A O 1
ATOM 1751 N N . GLN A 1 227 ? 14.067 -6.780 -11.333 1.00 95.00 227 GLN A N 1
ATOM 1752 C CA . GLN A 1 227 ? 13.095 -6.934 -10.252 1.00 95.00 227 GLN A CA 1
ATOM 1753 C C . GLN A 1 227 ? 12.991 -8.385 -9.786 1.00 95.00 227 GLN A C 1
ATOM 1755 O O . GLN A 1 227 ? 12.884 -9.306 -10.597 1.00 95.00 227 GLN A O 1
ATOM 1760 N N . ILE A 1 228 ? 12.943 -8.556 -8.465 1.00 93.38 228 ILE A N 1
ATOM 1761 C CA . ILE A 1 228 ? 12.514 -9.787 -7.797 1.00 93.38 228 ILE A CA 1
ATOM 1762 C C . ILE A 1 228 ? 11.371 -9.481 -6.831 1.00 93.38 228 ILE A C 1
ATOM 1764 O O . ILE A 1 228 ? 11.297 -8.400 -6.236 1.00 93.38 228 ILE A O 1
ATOM 1768 N N . GLU A 1 229 ? 10.469 -10.441 -6.679 1.00 92.50 229 GLU A N 1
ATOM 1769 C CA . GLU A 1 229 ? 9.340 -10.358 -5.760 1.00 92.50 229 GLU A CA 1
ATOM 1770 C C . GLU A 1 229 ? 8.923 -11.763 -5.335 1.00 92.50 229 GLU A C 1
ATOM 1772 O O . GLU A 1 229 ? 8.911 -12.685 -6.153 1.00 92.50 229 GLU A O 1
ATOM 1777 N N . GLY A 1 230 ? 8.585 -11.936 -4.060 1.00 87.81 230 GLY A N 1
ATOM 1778 C CA . GLY A 1 230 ? 8.191 -13.237 -3.544 1.00 87.81 230 GLY A CA 1
ATOM 1779 C C . GLY A 1 230 ? 8.008 -13.272 -2.034 1.00 87.81 230 GLY A C 1
ATOM 1780 O O . GLY A 1 230 ? 8.131 -12.261 -1.338 1.00 87.81 230 GLY A O 1
ATOM 1781 N N . ILE A 1 231 ? 7.721 -14.478 -1.546 1.00 89.94 231 ILE A N 1
ATOM 1782 C CA . ILE A 1 231 ? 7.523 -14.812 -0.133 1.00 89.94 231 ILE A CA 1
ATOM 1783 C C . ILE A 1 231 ? 8.368 -16.055 0.189 1.00 89.94 231 ILE A C 1
ATOM 1785 O O . ILE A 1 231 ? 8.582 -16.907 -0.673 1.00 89.94 231 ILE A O 1
ATOM 1789 N N . GLY A 1 232 ? 8.836 -16.172 1.428 1.00 89.50 232 GLY A N 1
ATOM 1790 C CA . GLY A 1 232 ? 9.642 -17.278 1.937 1.00 89.50 232 GLY A CA 1
ATOM 1791 C C . GLY A 1 232 ? 11.128 -16.941 2.061 1.00 89.50 232 GLY A C 1
ATOM 1792 O O . GLY A 1 232 ? 11.590 -15.863 1.704 1.00 89.50 232 GLY A O 1
ATOM 1793 N N . LYS A 1 233 ? 11.920 -17.880 2.582 1.00 89.38 233 LYS A N 1
ATOM 1794 C CA . LYS A 1 233 ? 13.354 -17.644 2.834 1.00 89.38 233 LYS A CA 1
ATOM 1795 C C . LYS A 1 233 ? 14.179 -17.464 1.555 1.00 89.38 233 LYS A C 1
ATOM 1797 O O . LYS A 1 233 ? 15.168 -16.732 1.568 1.00 89.38 233 LYS A O 1
ATOM 1802 N N . GLU A 1 234 ? 13.752 -18.080 0.453 1.00 89.75 234 GLU A N 1
ATOM 1803 C CA . GLU A 1 234 ? 14.464 -18.003 -0.828 1.00 89.75 234 GLU A CA 1
ATOM 1804 C C . GLU A 1 234 ? 14.467 -16.582 -1.406 1.00 89.75 234 GLU A C 1
ATOM 1806 O O . GLU A 1 234 ? 15.526 -16.099 -1.787 1.00 89.75 234 GLU A O 1
ATOM 1811 N N . VAL A 1 235 ? 13.355 -15.835 -1.361 1.00 91.69 235 VAL A N 1
ATOM 1812 C CA . VAL A 1 235 ? 13.346 -14.450 -1.885 1.00 91.69 235 VAL A CA 1
ATOM 1813 C C . VAL A 1 235 ? 14.242 -13.513 -1.060 1.00 91.69 235 VAL A C 1
ATOM 1815 O O . VAL A 1 235 ? 14.843 -12.573 -1.582 1.00 91.69 235 VAL A O 1
ATOM 1818 N N . ALA A 1 236 ? 14.375 -13.773 0.244 1.00 92.38 236 ALA A N 1
ATOM 1819 C CA . ALA A 1 236 ? 15.278 -13.018 1.106 1.00 92.38 236 ALA A CA 1
ATOM 1820 C C . ALA A 1 236 ? 16.746 -13.357 0.811 1.00 92.38 236 ALA A C 1
ATOM 1822 O O . ALA A 1 236 ? 17.612 -12.488 0.883 1.00 92.38 236 ALA A O 1
ATOM 1823 N N . LYS A 1 237 ? 17.048 -14.604 0.433 1.00 93.12 237 LYS A N 1
ATOM 1824 C CA . LYS A 1 237 ? 18.354 -14.985 -0.121 1.00 93.12 237 LYS A CA 1
ATOM 1825 C C . LYS A 1 237 ? 18.602 -14.303 -1.471 1.00 93.12 237 LYS A C 1
ATOM 1827 O O . LYS A 1 237 ? 19.665 -13.708 -1.625 1.00 93.12 237 LYS A O 1
ATOM 1832 N N . ASP A 1 238 ? 17.630 -14.298 -2.380 1.00 94.38 238 ASP A N 1
ATOM 1833 C CA . ASP A 1 238 ? 17.744 -13.656 -3.696 1.00 94.38 238 ASP A CA 1
ATOM 1834 C C . ASP A 1 238 ? 18.063 -12.159 -3.577 1.00 94.38 238 ASP A C 1
ATOM 1836 O O . ASP A 1 238 ? 18.964 -11.658 -4.247 1.00 94.38 238 ASP A O 1
ATOM 1840 N N . ALA A 1 239 ? 17.396 -11.441 -2.668 1.00 93.56 239 ALA A N 1
ATOM 1841 C CA . ALA A 1 239 ? 17.665 -10.022 -2.427 1.00 93.56 239 ALA A CA 1
ATOM 1842 C C . ALA A 1 239 ? 19.100 -9.764 -1.942 1.00 93.56 239 ALA A C 1
ATOM 1844 O O . ALA A 1 239 ? 19.758 -8.823 -2.396 1.00 93.56 239 ALA A O 1
ATOM 1845 N N . ARG A 1 240 ? 19.619 -10.634 -1.065 1.00 93.12 240 ARG A N 1
ATOM 1846 C CA . ARG A 1 240 ? 21.020 -10.580 -0.616 1.00 93.12 240 ARG A CA 1
ATOM 1847 C C . ARG A 1 240 ? 21.980 -10.851 -1.770 1.00 93.12 240 ARG A C 1
ATOM 1849 O O . ARG A 1 240 ? 22.946 -10.107 -1.940 1.00 93.12 240 ARG A O 1
ATOM 1856 N N . SER A 1 241 ? 21.689 -11.867 -2.583 1.00 94.44 241 SER A N 1
ATOM 1857 C CA . SER A 1 241 ? 22.451 -12.201 -3.788 1.00 94.44 241 SER A CA 1
ATOM 1858 C C . SER A 1 241 ? 22.498 -11.025 -4.767 1.00 94.44 241 SER A C 1
ATOM 1860 O O . SER A 1 241 ? 23.584 -10.639 -5.187 1.00 94.44 241 SER A O 1
ATOM 1862 N N . ILE A 1 242 ? 2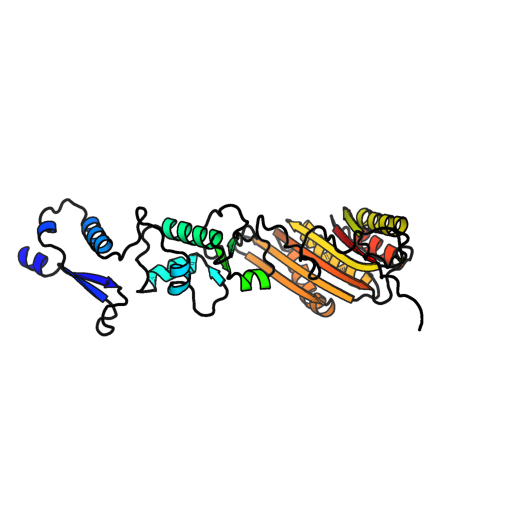1.381 -10.344 -5.044 1.00 93.88 242 ILE A N 1
ATOM 1863 C CA . ILE A 1 242 ? 21.393 -9.125 -5.875 1.00 93.88 242 ILE A CA 1
ATOM 1864 C C . ILE A 1 242 ? 22.267 -8.038 -5.242 1.00 93.88 242 ILE A C 1
ATOM 1866 O O . ILE A 1 242 ? 23.084 -7.419 -5.924 1.00 93.88 242 ILE A O 1
ATOM 1870 N N . GLY A 1 243 ? 22.167 -7.837 -3.927 1.00 92.44 243 GLY A N 1
ATOM 1871 C CA . GLY A 1 243 ? 23.043 -6.921 -3.203 1.00 92.44 243 GLY A CA 1
ATOM 1872 C C . GLY A 1 243 ? 24.533 -7.278 -3.301 1.00 92.44 243 GLY A C 1
ATOM 1873 O O . GLY A 1 243 ? 25.379 -6.405 -3.111 1.00 92.44 243 GLY A O 1
ATOM 1874 N N . LEU A 1 244 ? 24.897 -8.540 -3.543 1.00 91.88 244 LEU A N 1
ATOM 1875 C CA . LEU A 1 244 ? 26.275 -8.983 -3.813 1.00 91.88 244 LEU A CA 1
ATOM 1876 C C . LEU A 1 244 ? 26.657 -8.832 -5.291 1.00 91.88 244 LEU A C 1
ATOM 1878 O O . LEU A 1 244 ? 27.831 -8.613 -5.591 1.00 91.88 244 LEU A O 1
ATOM 1882 N N . ALA A 1 245 ? 25.682 -8.912 -6.193 1.00 93.00 245 ALA A N 1
ATOM 1883 C CA . ALA A 1 245 ? 25.874 -8.793 -7.631 1.00 93.00 245 ALA A CA 1
ATOM 1884 C C . ALA A 1 245 ? 26.143 -7.351 -8.084 1.00 93.00 245 ALA A C 1
ATOM 1886 O O . ALA A 1 245 ? 27.006 -7.136 -8.927 1.00 93.00 245 ALA A O 1
ATOM 1887 N N . ILE A 1 246 ? 25.450 -6.358 -7.505 1.00 93.12 246 ILE A N 1
ATOM 1888 C CA . ILE A 1 246 ? 25.555 -4.931 -7.885 1.00 93.12 246 ILE A CA 1
ATOM 1889 C C . ILE A 1 246 ? 27.006 -4.439 -8.072 1.00 93.12 246 ILE A C 1
ATOM 1891 O O . ILE A 1 246 ? 27.309 -3.918 -9.143 1.00 93.12 246 ILE A O 1
ATOM 1895 N N . PRO A 1 247 ? 27.938 -4.605 -7.109 1.00 91.12 247 PRO A N 1
ATOM 1896 C CA . PRO A 1 247 ? 29.311 -4.120 -7.279 1.00 91.12 247 PRO A CA 1
ATOM 1897 C C . PRO A 1 247 ? 30.105 -4.859 -8.369 1.00 91.12 247 PRO A C 1
ATOM 1899 O O . PRO A 1 247 ? 31.132 -4.352 -8.808 1.00 91.12 247 PRO A O 1
ATOM 1902 N N . GLN A 1 248 ? 29.653 -6.038 -8.801 1.00 91.12 248 GLN A N 1
ATOM 1903 C CA . GLN A 1 248 ? 30.296 -6.850 -9.838 1.00 91.12 248 GLN A CA 1
ATOM 1904 C C . GLN A 1 248 ? 29.777 -6.526 -11.249 1.00 91.12 248 GLN A C 1
ATOM 1906 O O . GLN A 1 248 ? 30.347 -6.991 -12.228 1.00 91.12 248 GLN A O 1
ATOM 1911 N N . MET A 1 249 ? 28.737 -5.693 -11.377 1.00 89.19 249 MET A N 1
ATOM 1912 C CA . MET A 1 249 ? 28.171 -5.295 -12.675 1.00 89.19 249 MET A CA 1
ATOM 1913 C C . MET A 1 249 ? 29.028 -4.271 -13.448 1.00 89.19 249 MET A C 1
ATOM 1915 O O . MET A 1 249 ? 28.676 -3.863 -14.557 1.00 89.19 249 MET A O 1
ATOM 1919 N N . GLY A 1 250 ? 30.143 -3.824 -12.866 1.00 85.44 250 GLY A N 1
ATOM 1920 C CA . GLY A 1 250 ? 31.034 -2.831 -13.459 1.00 85.44 250 GLY A CA 1
ATOM 1921 C C . GLY A 1 250 ? 30.570 -1.387 -13.247 1.00 85.44 250 GLY A C 1
ATOM 1922 O O . GLY A 1 250 ? 29.872 -1.061 -12.285 1.00 85.44 250 GLY A O 1
ATOM 1923 N N . LYS A 1 251 ? 31.019 -0.491 -14.130 1.00 87.19 251 LYS A N 1
ATOM 1924 C CA . LYS A 1 251 ? 30.774 0.953 -14.025 1.00 87.19 251 LYS A CA 1
ATOM 1925 C C . LYS A 1 251 ? 29.348 1.281 -14.484 1.00 87.19 251 LYS A C 1
ATOM 1927 O O . LYS A 1 251 ? 29.064 1.281 -15.677 1.00 87.19 251 LYS A O 1
ATOM 1932 N N . ALA A 1 252 ? 28.473 1.578 -13.530 1.00 90.62 252 ALA A N 1
ATOM 1933 C CA . ALA A 1 252 ? 27.095 2.000 -13.760 1.00 90.62 252 ALA A CA 1
ATOM 1934 C C . ALA A 1 252 ? 26.562 2.804 -12.564 1.00 90.62 252 ALA A C 1
ATOM 1936 O O . ALA A 1 252 ? 27.139 2.787 -11.471 1.00 90.62 252 ALA A O 1
ATOM 1937 N N . GLU A 1 253 ? 25.456 3.512 -12.774 1.00 91.88 253 GLU A N 1
ATOM 1938 C CA . GLU A 1 253 ? 24.713 4.175 -11.706 1.00 91.88 253 GLU A CA 1
ATOM 1939 C C . GLU A 1 253 ? 23.564 3.281 -11.238 1.00 91.88 253 GLU A C 1
ATOM 1941 O O . GLU A 1 253 ? 22.786 2.772 -12.042 1.00 91.88 253 GLU A O 1
ATOM 1946 N N . PHE A 1 254 ? 23.444 3.102 -9.922 1.00 94.44 254 PHE A N 1
ATOM 1947 C CA . PHE A 1 254 ? 22.488 2.173 -9.326 1.00 94.44 254 PHE A CA 1
ATOM 1948 C C . PHE A 1 254 ? 21.517 2.896 -8.403 1.00 94.44 254 PHE A C 1
ATOM 1950 O O . PHE A 1 254 ? 21.932 3.555 -7.440 1.00 94.44 254 PHE A O 1
ATOM 1957 N N . LEU A 1 255 ? 20.226 2.687 -8.647 1.00 94.94 255 LEU A N 1
ATOM 1958 C CA . LEU A 1 255 ? 19.141 3.071 -7.755 1.00 94.94 255 LEU A CA 1
ATOM 1959 C C . LEU A 1 255 ? 18.402 1.809 -7.306 1.00 94.94 255 LEU A C 1
ATOM 1961 O O . LEU A 1 255 ? 17.949 1.020 -8.132 1.00 94.94 255 LEU A O 1
ATOM 1965 N N . ILE A 1 256 ? 18.308 1.619 -5.994 1.00 96.62 256 ILE A N 1
ATOM 1966 C CA . ILE A 1 256 ? 17.712 0.444 -5.371 1.00 96.62 256 ILE A CA 1
ATOM 1967 C C . ILE A 1 256 ? 16.435 0.870 -4.660 1.00 96.62 256 ILE A C 1
ATOM 1969 O O . ILE A 1 256 ? 16.457 1.783 -3.832 1.00 96.62 256 ILE A O 1
ATOM 1973 N N . GLU A 1 257 ? 15.353 0.160 -4.943 1.00 95.00 257 GLU A N 1
ATOM 1974 C CA . GLU A 1 257 ? 14.109 0.191 -4.186 1.00 95.00 257 GLU A CA 1
ATOM 1975 C C . GLU A 1 257 ? 13.905 -1.186 -3.551 1.00 95.00 257 GLU A C 1
ATOM 1977 O O . GLU A 1 257 ? 13.943 -2.205 -4.238 1.00 95.00 257 GLU A O 1
ATOM 1982 N N . GLN A 1 258 ? 13.720 -1.238 -2.235 1.00 95.25 258 GLN A N 1
ATOM 1983 C CA . GLN A 1 258 ? 13.514 -2.483 -1.502 1.00 95.25 258 GLN A CA 1
ATOM 1984 C C . GLN A 1 258 ? 12.392 -2.310 -0.481 1.00 95.25 258 GLN A C 1
ATOM 1986 O O . GLN A 1 258 ? 12.484 -1.477 0.416 1.00 95.25 258 GLN A O 1
ATOM 1991 N N . ALA A 1 259 ? 11.364 -3.142 -0.596 1.00 94.25 259 ALA A N 1
ATOM 1992 C CA . ALA A 1 259 ? 10.361 -3.364 0.432 1.00 94.25 259 ALA A CA 1
ATOM 1993 C C . ALA A 1 259 ? 10.554 -4.778 0.988 1.00 94.25 259 ALA A C 1
ATOM 1995 O O . ALA A 1 259 ? 10.588 -5.749 0.230 1.00 94.25 259 ALA A O 1
ATOM 1996 N N . MET A 1 260 ? 10.717 -4.904 2.299 1.00 93.88 260 MET A N 1
ATOM 1997 C CA . MET A 1 260 ? 10.999 -6.173 2.964 1.00 93.88 260 MET A CA 1
ATOM 1998 C C . MET A 1 260 ? 10.217 -6.257 4.270 1.00 93.88 260 MET A C 1
ATOM 2000 O O . MET A 1 260 ? 10.243 -5.327 5.070 1.00 93.88 260 MET A O 1
ATOM 2004 N N . LYS A 1 261 ? 9.557 -7.392 4.490 1.00 94.56 261 LYS A N 1
ATOM 2005 C CA . LYS A 1 261 ? 8.969 -7.780 5.772 1.00 94.56 261 LYS A CA 1
ATOM 2006 C C . LYS A 1 261 ? 9.583 -9.102 6.200 1.00 94.56 261 LYS A C 1
ATOM 2008 O O . LYS A 1 261 ? 9.590 -10.041 5.408 1.00 94.56 261 LYS A O 1
ATOM 2013 N N . LEU A 1 262 ? 10.103 -9.172 7.416 1.00 95.06 262 LEU A N 1
ATOM 2014 C CA . LEU A 1 262 ? 10.690 -10.373 8.003 1.00 95.06 262 LEU A CA 1
ATOM 2015 C C . LEU A 1 262 ? 9.930 -10.731 9.276 1.00 95.06 262 LEU A C 1
ATOM 2017 O O . LEU A 1 262 ? 9.621 -9.851 10.077 1.00 95.06 262 LEU A O 1
ATOM 2021 N N . GLU A 1 263 ? 9.665 -12.016 9.473 1.00 92.69 263 GLU A N 1
ATOM 2022 C CA . GLU A 1 263 ? 8.996 -12.559 10.656 1.00 92.69 263 GLU A CA 1
ATOM 2023 C C . GLU A 1 263 ? 9.935 -13.541 11.356 1.00 92.69 263 GLU A C 1
ATOM 2025 O O . GLU A 1 263 ? 10.473 -14.440 10.710 1.00 92.69 263 GLU A O 1
ATOM 2030 N N . PHE A 1 264 ? 10.119 -13.397 12.669 1.00 94.19 264 PHE A N 1
ATOM 2031 C CA . PHE A 1 264 ? 11.032 -14.235 13.467 1.00 94.19 264 PHE A CA 1
ATOM 2032 C C . PHE A 1 264 ? 10.286 -15.208 14.386 1.00 94.19 264 PHE A C 1
ATOM 2034 O O . PHE A 1 264 ? 10.814 -16.253 14.758 1.00 94.19 264 PHE A O 1
ATOM 2041 N N . GLY A 1 265 ? 9.037 -14.888 14.724 1.00 87.88 265 GLY A N 1
ATOM 2042 C CA . GLY A 1 265 ? 8.219 -15.632 15.671 1.00 87.88 265 GLY A CA 1
ATOM 2043 C C . GLY A 1 265 ? 6.985 -14.828 16.092 1.00 87.88 265 GLY A C 1
ATOM 2044 O O . GLY A 1 265 ? 6.695 -13.785 15.499 1.00 87.88 265 GLY A O 1
ATOM 2045 N N . PRO A 1 266 ? 6.231 -15.291 17.103 1.00 87.25 266 PRO A N 1
ATOM 2046 C CA . PRO A 1 266 ? 4.999 -14.639 17.538 1.00 87.25 266 PRO A CA 1
ATOM 2047 C C . PRO A 1 266 ? 5.223 -13.178 17.958 1.00 87.25 266 PRO A C 1
ATOM 2049 O O . PRO A 1 266 ? 5.799 -12.903 19.005 1.00 87.25 266 PRO A O 1
ATOM 2052 N N . GLY A 1 267 ? 4.734 -12.236 17.146 1.00 85.06 267 GLY A N 1
ATOM 2053 C CA . GLY A 1 267 ? 4.809 -10.795 17.421 1.00 85.06 267 GLY A CA 1
ATOM 2054 C C . GLY A 1 267 ? 6.152 -10.128 17.096 1.00 85.06 267 GLY A C 1
ATOM 2055 O O . GLY A 1 267 ? 6.251 -8.908 17.210 1.00 85.06 267 GLY A O 1
ATOM 2056 N N . GLU A 1 268 ? 7.159 -10.884 16.652 1.00 94.44 268 GLU A N 1
ATOM 2057 C CA . GLU A 1 268 ? 8.475 -10.359 16.279 1.00 94.44 268 GLU A CA 1
ATOM 2058 C C . GLU A 1 268 ? 8.577 -10.199 14.761 1.00 94.44 268 GLU A C 1
ATOM 2060 O O . GLU A 1 268 ? 8.630 -11.182 14.014 1.00 94.44 268 GLU A O 1
ATOM 2065 N N . ARG A 1 269 ? 8.615 -8.942 14.304 1.00 94.50 269 ARG A N 1
ATOM 2066 C CA . ARG A 1 269 ? 8.719 -8.594 12.884 1.00 94.50 269 ARG A CA 1
ATOM 2067 C C . ARG A 1 269 ? 9.669 -7.432 12.630 1.00 94.50 269 ARG A C 1
ATOM 2069 O O . ARG A 1 269 ? 9.856 -6.568 13.485 1.00 94.50 269 ARG A O 1
ATOM 2076 N N . PHE A 1 270 ? 10.207 -7.388 11.420 1.00 94.38 270 PHE A N 1
ATOM 2077 C CA . PHE A 1 270 ? 10.986 -6.275 10.893 1.00 94.38 270 PHE A CA 1
ATOM 2078 C C . PHE A 1 270 ? 10.401 -5.833 9.551 1.00 94.38 270 PHE A C 1
ATOM 2080 O O . PHE A 1 270 ? 10.302 -6.636 8.627 1.00 94.38 270 PHE A O 1
ATOM 2087 N N . ASP A 1 271 ? 10.045 -4.554 9.448 1.00 93.56 271 ASP A N 1
ATOM 2088 C CA . ASP A 1 271 ? 9.511 -3.937 8.235 1.00 93.56 271 ASP A CA 1
ATOM 2089 C C . ASP A 1 271 ? 10.495 -2.875 7.719 1.00 93.56 271 ASP A C 1
ATOM 2091 O O . ASP A 1 271 ? 10.914 -1.982 8.460 1.00 93.56 271 ASP A O 1
ATOM 2095 N N . LEU A 1 272 ? 10.842 -2.944 6.434 1.00 93.44 272 LEU A N 1
ATOM 2096 C CA . LEU A 1 272 ? 11.728 -2.000 5.760 1.00 93.44 272 LEU A CA 1
ATOM 2097 C C . LEU A 1 272 ? 11.122 -1.540 4.436 1.00 93.44 272 LEU A C 1
ATOM 2099 O O . LEU A 1 272 ? 10.764 -2.357 3.595 1.00 93.44 272 LEU A O 1
ATOM 2103 N N . ASN A 1 273 ? 11.122 -0.223 4.225 1.00 93.88 273 ASN A N 1
ATOM 2104 C CA . ASN A 1 273 ? 10.966 0.400 2.915 1.00 93.88 273 ASN A CA 1
ATOM 2105 C C . ASN A 1 273 ? 12.176 1.303 2.660 1.00 93.88 273 ASN A C 1
ATOM 2107 O O . ASN A 1 273 ? 12.415 2.258 3.399 1.00 93.88 273 ASN A O 1
ATOM 2111 N N . PHE A 1 274 ? 12.941 0.992 1.621 1.00 95.38 274 PHE A N 1
ATOM 2112 C CA . PHE A 1 274 ? 14.152 1.699 1.229 1.00 95.38 274 PHE A CA 1
ATOM 2113 C C . PHE A 1 274 ? 14.066 2.136 -0.234 1.00 95.38 274 PHE A C 1
ATOM 2115 O O . PHE A 1 274 ? 13.669 1.355 -1.094 1.00 95.38 274 PHE A O 1
ATOM 2122 N N . ALA A 1 275 ? 14.505 3.362 -0.515 1.00 95.00 275 ALA A N 1
ATOM 2123 C CA . ALA A 1 275 ? 14.752 3.859 -1.862 1.00 95.00 275 ALA A CA 1
ATOM 2124 C C . ALA A 1 275 ? 16.009 4.738 -1.843 1.00 95.00 275 ALA A C 1
ATOM 2126 O O . ALA A 1 275 ? 16.104 5.675 -1.045 1.00 95.00 275 ALA A O 1
ATOM 2127 N N . GLY A 1 276 ? 16.995 4.447 -2.691 1.00 92.19 276 GLY A N 1
ATOM 2128 C CA . GLY A 1 276 ? 18.222 5.240 -2.732 1.00 92.19 276 GLY A CA 1
ATOM 2129 C C . GLY A 1 276 ? 19.348 4.636 -3.560 1.00 92.19 276 GLY A C 1
ATOM 2130 O O . GLY A 1 276 ? 19.214 3.580 -4.169 1.00 92.19 276 GLY A O 1
ATOM 2131 N N . THR A 1 277 ? 20.483 5.333 -3.592 1.00 95.44 277 THR A N 1
ATOM 2132 C CA . THR A 1 277 ? 21.665 4.906 -4.350 1.00 95.44 277 THR A CA 1
ATOM 2133 C C . THR A 1 277 ? 22.377 3.724 -3.694 1.00 95.44 277 THR A C 1
ATOM 2135 O O . THR A 1 277 ? 22.229 3.481 -2.491 1.00 95.44 277 THR A O 1
ATOM 2138 N N . TRP A 1 278 ? 23.238 3.042 -4.455 1.00 93.44 278 TRP A N 1
ATOM 2139 C CA . TRP A 1 278 ? 24.111 1.981 -3.932 1.00 93.44 278 TRP A CA 1
ATOM 2140 C C . TRP A 1 278 ? 24.920 2.407 -2.695 1.00 93.44 278 TRP A C 1
ATOM 2142 O O . TRP A 1 278 ? 24.999 1.664 -1.716 1.00 93.44 278 TRP A O 1
ATOM 2152 N N . GLU A 1 279 ? 25.448 3.635 -2.672 1.00 91.56 279 GLU A N 1
ATOM 2153 C CA . GLU A 1 279 ? 26.205 4.166 -1.527 1.00 91.56 279 GLU A CA 1
ATOM 2154 C C . GLU A 1 279 ? 25.403 4.187 -0.220 1.00 91.56 279 GLU A C 1
ATOM 2156 O O . GLU A 1 279 ? 25.947 3.932 0.859 1.00 91.56 279 GLU A O 1
ATOM 2161 N N . ARG A 1 280 ? 24.099 4.471 -0.303 1.00 94.31 280 ARG A N 1
ATOM 2162 C CA . ARG A 1 280 ? 23.201 4.429 0.856 1.00 94.31 280 ARG A CA 1
ATOM 2163 C C . ARG A 1 280 ? 22.761 3.004 1.163 1.00 94.31 280 ARG A C 1
ATOM 2165 O O . ARG A 1 280 ? 22.778 2.622 2.332 1.00 94.31 280 ARG A O 1
ATOM 2172 N N . TYR A 1 281 ? 22.458 2.218 0.133 1.00 94.38 281 TYR A N 1
ATOM 2173 C CA . TYR A 1 281 ? 22.028 0.832 0.279 1.00 94.38 281 TYR A CA 1
ATOM 2174 C C . TYR A 1 281 ? 23.072 -0.030 0.999 1.00 94.38 281 TYR A C 1
ATOM 2176 O O . TYR A 1 281 ? 22.712 -0.770 1.908 1.00 94.38 281 TYR A O 1
ATOM 2184 N N . LYS A 1 282 ? 24.375 0.145 0.718 1.00 91.62 282 LYS A N 1
ATOM 2185 C CA . LYS A 1 282 ? 25.475 -0.564 1.412 1.00 91.62 282 LYS A CA 1
ATOM 2186 C C . LYS A 1 282 ? 25.381 -0.521 2.942 1.00 91.62 282 LYS A C 1
ATOM 2188 O O . LYS A 1 282 ? 25.760 -1.483 3.602 1.00 91.62 282 LYS A O 1
ATOM 2193 N N . ARG A 1 283 ? 24.894 0.589 3.509 1.00 90.75 283 ARG A N 1
ATOM 2194 C CA . ARG A 1 283 ? 24.784 0.776 4.968 1.00 90.75 283 ARG A CA 1
ATOM 2195 C C . ARG A 1 283 ? 23.610 0.015 5.576 1.00 90.75 283 ARG A C 1
ATOM 2197 O O . ARG A 1 283 ? 23.680 -0.372 6.735 1.00 90.75 283 ARG A O 1
ATOM 2204 N N . VAL A 1 284 ? 22.543 -0.165 4.802 1.00 90.69 284 VAL A N 1
ATOM 2205 C CA . VAL A 1 284 ? 21.321 -0.868 5.221 1.00 90.69 284 VAL A CA 1
ATOM 2206 C C . VAL A 1 284 ? 21.449 -2.366 4.942 1.00 90.69 284 VAL A C 1
ATOM 2208 O O . VAL A 1 284 ? 20.995 -3.171 5.749 1.00 90.69 284 VAL A O 1
ATOM 2211 N N . LYS A 1 285 ? 22.160 -2.730 3.866 1.00 89.94 285 LYS A N 1
ATOM 2212 C CA . LYS A 1 285 ? 22.411 -4.107 3.432 1.00 89.94 285 LYS A CA 1
ATOM 2213 C C . LYS A 1 285 ? 22.893 -5.008 4.571 1.00 89.94 285 LYS A C 1
ATOM 2215 O O . LYS A 1 285 ? 22.327 -6.064 4.789 1.00 89.94 285 LYS A O 1
ATOM 2220 N N . GLY A 1 286 ? 23.901 -4.588 5.340 1.00 88.56 286 GLY A N 1
ATOM 2221 C CA . GLY A 1 286 ? 24.425 -5.418 6.435 1.00 88.56 286 GLY A CA 1
ATOM 2222 C C . GLY A 1 286 ? 23.365 -5.793 7.479 1.00 88.56 286 GLY A C 1
ATOM 2223 O O . GLY A 1 286 ? 23.342 -6.922 7.957 1.00 88.56 286 GLY A O 1
ATOM 2224 N N . LEU A 1 287 ? 22.453 -4.866 7.790 1.00 91.12 287 LEU A N 1
ATOM 2225 C CA . LEU A 1 287 ? 21.350 -5.106 8.721 1.00 91.12 287 LEU A CA 1
ATOM 2226 C C . LEU A 1 287 ? 20.320 -6.063 8.111 1.00 91.12 287 LEU A C 1
ATOM 2228 O O . LEU A 1 287 ? 19.946 -7.048 8.743 1.00 91.12 287 LEU A O 1
ATOM 2232 N N . THR A 1 288 ? 19.884 -5.791 6.878 1.00 92.44 288 THR A N 1
ATOM 2233 C CA . THR A 1 288 ? 18.900 -6.634 6.185 1.00 92.44 288 THR A CA 1
ATOM 2234 C C . THR A 1 288 ? 19.421 -8.038 5.941 1.00 92.44 288 THR A C 1
ATOM 2236 O O . THR A 1 288 ? 18.649 -8.989 6.022 1.00 92.44 288 THR A O 1
ATOM 2239 N N . ASP A 1 289 ? 20.718 -8.184 5.673 1.00 91.12 289 ASP A N 1
ATOM 2240 C CA . ASP A 1 289 ? 21.340 -9.462 5.351 1.00 91.12 289 ASP A CA 1
ATOM 2241 C C . ASP A 1 289 ? 21.376 -10.393 6.566 1.00 91.12 289 ASP A C 1
ATOM 2243 O O . ASP A 1 289 ? 21.119 -11.592 6.421 1.00 91.12 289 ASP A O 1
ATOM 2247 N N . SER A 1 290 ? 21.690 -9.849 7.746 1.00 92.62 290 SER A N 1
ATOM 2248 C CA . SER A 1 290 ? 21.698 -10.592 9.010 1.00 92.62 290 SER A CA 1
ATOM 2249 C C . SER A 1 290 ? 20.281 -10.969 9.428 1.00 92.62 290 SER A C 1
ATOM 2251 O O . SER A 1 290 ? 19.980 -12.148 9.601 1.00 92.62 290 SER A O 1
ATOM 2253 N N . LEU A 1 291 ? 19.370 -9.991 9.467 1.00 93.81 291 LEU A N 1
ATOM 2254 C CA . LEU A 1 291 ? 17.978 -10.226 9.853 1.00 93.81 291 LEU A CA 1
ATOM 2255 C C . LEU A 1 291 ? 17.276 -11.222 8.916 1.00 93.81 291 LEU A C 1
ATOM 2257 O O . LEU A 1 291 ? 16.521 -12.078 9.364 1.00 93.81 291 LEU A O 1
ATOM 2261 N N . SER A 1 292 ? 17.563 -11.181 7.614 1.00 91.88 292 SER A N 1
ATOM 2262 C CA . SER A 1 292 ? 16.984 -12.128 6.651 1.00 91.88 292 SER A CA 1
ATOM 2263 C C . SER A 1 292 ? 17.390 -13.586 6.900 1.00 91.88 292 SER A C 1
ATOM 2265 O O . SER A 1 292 ? 16.682 -14.490 6.464 1.00 91.88 292 SER A O 1
ATOM 2267 N N . GLN A 1 293 ? 18.528 -13.841 7.555 1.00 91.50 293 GLN A N 1
ATOM 2268 C CA . GLN A 1 293 ? 18.984 -15.203 7.875 1.00 91.50 293 GLN A CA 1
ATOM 2269 C C . GLN A 1 293 ? 18.256 -15.783 9.082 1.00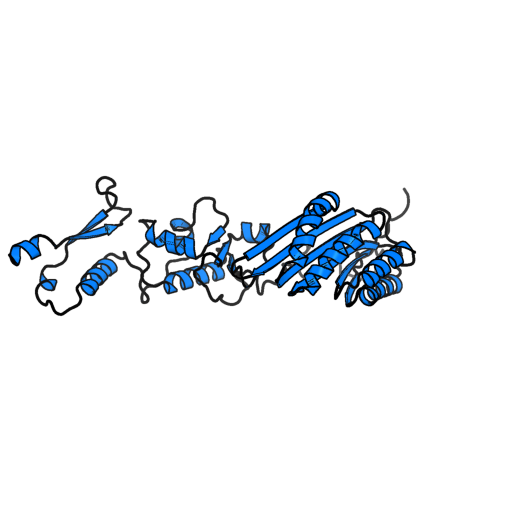 91.50 293 GLN A C 1
ATOM 2271 O O . GLN A 1 293 ? 17.968 -16.979 9.114 1.00 91.50 293 GLN A O 1
ATOM 2276 N N . GLU A 1 294 ? 17.965 -14.930 10.059 1.00 93.25 294 GLU A N 1
ATOM 2277 C CA . GLU A 1 294 ? 17.280 -15.295 11.298 1.00 93.25 294 GLU A CA 1
ATOM 2278 C C . GLU A 1 294 ? 15.766 -15.440 11.092 1.00 93.25 294 GLU A C 1
ATOM 2280 O O . GLU A 1 294 ? 15.109 -16.192 11.811 1.00 93.25 294 GLU A O 1
ATOM 2285 N N . ALA A 1 295 ? 15.214 -14.768 10.080 1.00 93.19 295 ALA A N 1
ATOM 2286 C CA . ALA A 1 295 ? 13.792 -14.789 9.779 1.00 93.19 295 ALA A CA 1
ATOM 2287 C C . ALA A 1 295 ? 13.259 -16.216 9.531 1.00 93.19 295 ALA A C 1
ATOM 2289 O O . ALA A 1 295 ? 13.807 -17.015 8.759 1.00 93.19 295 ALA A O 1
ATOM 2290 N N . ALA A 1 296 ? 12.134 -16.535 10.168 1.00 91.62 296 ALA A N 1
ATOM 2291 C CA . ALA A 1 296 ? 11.334 -17.721 9.897 1.00 91.62 296 ALA A CA 1
ATOM 2292 C C . ALA A 1 296 ? 10.604 -17.597 8.553 1.00 91.62 296 ALA A C 1
ATOM 2294 O O . ALA A 1 296 ? 10.525 -18.577 7.809 1.00 91.62 296 ALA A O 1
ATOM 2295 N N . ASN A 1 297 ? 10.134 -16.393 8.222 1.00 92.81 297 ASN A N 1
ATOM 2296 C CA . ASN A 1 297 ? 9.467 -16.084 6.964 1.00 92.81 297 ASN A CA 1
ATOM 2297 C C . ASN A 1 297 ? 9.841 -14.678 6.475 1.00 92.81 297 ASN A C 1
ATOM 2299 O O . ASN A 1 297 ? 10.241 -13.821 7.263 1.00 92.81 297 ASN A O 1
ATOM 2303 N N . ALA A 1 298 ? 9.716 -14.442 5.172 1.00 94.06 298 ALA A N 1
ATOM 2304 C CA . ALA A 1 298 ? 10.038 -13.160 4.564 1.00 94.06 298 ALA A CA 1
ATOM 2305 C C . ALA A 1 298 ? 9.094 -12.842 3.404 1.00 94.06 298 ALA A C 1
ATOM 2307 O O . ALA A 1 298 ? 8.679 -13.734 2.678 1.00 94.06 298 ALA A O 1
ATOM 2308 N N . SER A 1 299 ? 8.797 -11.567 3.194 1.00 94.38 299 SER A N 1
ATOM 2309 C CA . SER A 1 299 ? 8.152 -11.037 1.993 1.00 94.38 299 SER A CA 1
ATOM 2310 C C . SER A 1 299 ? 9.045 -9.937 1.455 1.00 94.38 299 SER A C 1
ATOM 2312 O O . SER A 1 299 ? 9.293 -8.956 2.157 1.00 94.38 299 SER A O 1
ATOM 2314 N N . VAL A 1 300 ? 9.542 -10.082 0.231 1.00 95.62 300 VAL A N 1
ATOM 2315 C CA . VAL A 1 300 ? 10.509 -9.138 -0.337 1.00 95.62 300 VAL A CA 1
ATOM 2316 C C . VAL A 1 300 ? 10.087 -8.738 -1.735 1.00 95.62 300 VAL A C 1
ATOM 2318 O O . VAL A 1 300 ? 9.746 -9.580 -2.561 1.00 95.62 300 VAL A O 1
ATOM 2321 N N . ARG A 1 301 ? 10.173 -7.439 -2.004 1.00 94.62 301 ARG A N 1
ATOM 2322 C CA . ARG A 1 301 ? 10.151 -6.859 -3.338 1.00 94.62 301 ARG A CA 1
ATOM 2323 C C . ARG A 1 301 ? 11.367 -5.960 -3.476 1.00 94.62 301 ARG A C 1
ATOM 2325 O O . ARG A 1 301 ? 11.537 -5.027 -2.695 1.00 94.62 301 ARG A O 1
ATOM 2332 N N . MET A 1 302 ? 12.213 -6.240 -4.456 1.00 96.56 302 MET A N 1
ATOM 2333 C CA . MET A 1 302 ? 13.420 -5.464 -4.718 1.00 96.56 302 MET A CA 1
ATOM 2334 C C . MET A 1 302 ? 13.497 -5.132 -6.201 1.00 96.56 302 MET A C 1
ATOM 2336 O O . MET A 1 302 ? 13.353 -6.018 -7.041 1.00 96.56 302 MET A O 1
ATOM 2340 N N . ALA A 1 303 ? 13.729 -3.860 -6.506 1.00 96.19 303 ALA A N 1
ATOM 2341 C CA . ALA A 1 303 ? 13.990 -3.364 -7.844 1.00 96.19 303 ALA A CA 1
ATOM 2342 C C . ALA A 1 303 ? 15.343 -2.645 -7.868 1.00 96.19 303 ALA A C 1
ATOM 2344 O O . ALA A 1 303 ? 15.641 -1.817 -7.007 1.00 96.19 303 ALA A O 1
ATOM 2345 N N . VAL A 1 304 ? 16.164 -2.964 -8.862 1.00 96.69 304 VAL A N 1
ATOM 2346 C CA . VAL A 1 304 ? 17.448 -2.316 -9.119 1.00 96.69 304 VAL A CA 1
ATOM 2347 C C . VAL A 1 304 ? 17.380 -1.690 -10.497 1.00 96.69 304 VAL A C 1
ATOM 2349 O O . VAL A 1 304 ? 17.351 -2.390 -11.507 1.00 96.69 304 VAL A O 1
ATOM 2352 N N . ARG A 1 305 ? 17.359 -0.361 -10.536 1.00 95.31 305 ARG A N 1
ATOM 2353 C CA . ARG A 1 305 ? 17.573 0.396 -11.763 1.00 95.31 305 ARG A CA 1
ATOM 2354 C C . ARG A 1 305 ? 19.066 0.607 -11.943 1.00 95.31 305 ARG A C 1
ATOM 2356 O O . ARG A 1 305 ? 19.730 1.148 -11.060 1.00 95.31 305 ARG A O 1
ATOM 2363 N N . VAL A 1 306 ? 19.552 0.206 -13.104 1.00 94.50 306 VAL A N 1
ATOM 2364 C CA . VAL A 1 306 ? 20.930 0.356 -13.547 1.00 94.50 306 VAL A CA 1
ATOM 2365 C C . VAL A 1 306 ? 20.937 1.308 -14.735 1.00 94.50 306 VAL A C 1
ATOM 2367 O O . VAL A 1 306 ? 20.265 1.044 -15.732 1.00 94.50 306 VAL A O 1
ATOM 2370 N N . GLU A 1 307 ? 21.666 2.414 -14.637 1.00 91.75 307 GLU A N 1
ATOM 2371 C CA . GLU A 1 307 ? 21.963 3.277 -15.781 1.00 91.75 307 GLU A CA 1
ATOM 2372 C C . GLU A 1 307 ? 23.412 3.081 -16.216 1.00 91.75 307 GLU A C 1
ATOM 2374 O O . GLU A 1 307 ? 24.324 3.064 -15.388 1.00 91.75 307 GLU A O 1
ATOM 2379 N N . PHE A 1 308 ? 23.611 2.955 -17.526 1.00 91.12 308 PHE A N 1
ATOM 2380 C CA . PHE A 1 308 ? 24.908 2.821 -18.177 1.00 91.12 308 PHE A CA 1
ATOM 2381 C C . PHE A 1 308 ? 25.173 4.107 -18.972 1.00 91.12 308 PHE A C 1
ATOM 2383 O O . PHE A 1 308 ? 24.721 4.211 -20.115 1.00 91.12 308 PHE A O 1
ATOM 2390 N N . PRO A 1 309 ? 25.859 5.115 -18.394 1.00 82.88 309 PRO A N 1
ATOM 2391 C CA . PRO A 1 309 ? 26.101 6.393 -19.071 1.00 82.88 309 PRO A CA 1
ATOM 2392 C C . PRO A 1 309 ? 26.868 6.240 -20.386 1.00 82.88 309 PRO A C 1
ATOM 2394 O O . PRO A 1 309 ? 26.587 6.950 -21.347 1.00 82.88 309 PRO A O 1
ATOM 2397 N N . ASP A 1 310 ? 27.793 5.278 -20.418 1.00 83.69 310 ASP A N 1
ATOM 2398 C CA . ASP A 1 310 ? 28.634 4.961 -21.574 1.00 83.69 310 ASP A CA 1
ATOM 2399 C C . ASP A 1 310 ? 27.962 3.933 -22.521 1.00 83.69 310 ASP A C 1
ATOM 2401 O O . ASP A 1 310 ? 28.511 3.598 -23.566 1.00 83.69 310 ASP A O 1
ATOM 2405 N N . GLY A 1 311 ? 26.753 3.464 -22.179 1.00 86.56 311 GLY A N 1
ATOM 2406 C CA . GLY A 1 311 ? 26.071 2.347 -22.834 1.00 86.56 311 GLY A CA 1
ATOM 2407 C C . GLY A 1 311 ? 26.604 0.979 -22.390 1.00 86.56 311 GLY A C 1
ATOM 2408 O O . GLY A 1 311 ? 27.752 0.839 -21.984 1.00 86.56 311 GLY A O 1
ATOM 2409 N N . LEU A 1 312 ? 25.743 -0.037 -22.438 1.00 89.38 312 LEU A N 1
ATOM 2410 C CA . LEU A 1 312 ? 26.094 -1.439 -22.216 1.00 89.38 312 LEU A CA 1
ATOM 2411 C C . LEU A 1 312 ? 25.929 -2.206 -23.523 1.00 89.38 312 LEU A C 1
ATOM 2413 O O . LEU A 1 312 ? 24.798 -2.442 -23.957 1.00 89.38 312 LEU A O 1
ATOM 2417 N N . ALA A 1 313 ? 27.041 -2.615 -24.124 1.00 87.88 313 ALA A N 1
ATOM 2418 C CA . ALA A 1 313 ? 27.017 -3.417 -25.333 1.00 87.88 313 ALA A CA 1
ATOM 2419 C C . ALA A 1 313 ? 26.568 -4.852 -25.023 1.00 87.88 313 ALA A C 1
ATOM 2421 O O . ALA A 1 313 ? 27.181 -5.557 -24.221 1.00 87.88 313 ALA A O 1
ATOM 2422 N N . VAL A 1 314 ? 25.491 -5.298 -25.671 1.00 84.19 314 VAL A N 1
ATOM 2423 C CA . VAL A 1 314 ? 24.866 -6.610 -25.409 1.00 84.19 314 VAL A CA 1
ATOM 2424 C C . VAL A 1 314 ? 25.792 -7.776 -25.782 1.00 84.19 314 VAL A C 1
ATOM 2426 O O . VAL A 1 314 ? 25.758 -8.833 -25.154 1.00 84.19 314 VAL A O 1
ATOM 2429 N N . GLY A 1 315 ? 26.645 -7.576 -26.789 1.00 79.12 315 GLY A N 1
ATOM 2430 C CA . GLY A 1 315 ? 27.618 -8.568 -27.250 1.00 79.12 315 GLY A CA 1
ATOM 2431 C C . GLY A 1 315 ? 28.959 -8.556 -26.509 1.00 79.12 315 GLY A C 1
ATOM 2432 O O . GLY A 1 315 ? 29.814 -9.379 -26.825 1.00 79.12 315 GLY A O 1
ATOM 2433 N N . GLU A 1 316 ? 29.175 -7.636 -25.566 1.00 82.12 316 GLU A N 1
ATOM 2434 C CA . GLU A 1 316 ? 30.467 -7.479 -24.892 1.00 82.12 316 GLU A CA 1
ATOM 2435 C C . GLU A 1 316 ? 30.557 -8.225 -23.554 1.00 82.12 316 GLU A C 1
ATOM 2437 O O . GLU A 1 316 ? 29.567 -8.659 -22.957 1.00 82.12 316 GLU A O 1
ATOM 2442 N N . GLU A 1 317 ? 31.793 -8.345 -23.063 1.00 85.12 317 GLU A N 1
ATOM 2443 C CA . GLU A 1 317 ? 32.148 -9.057 -21.834 1.00 85.12 317 GLU A CA 1
ATOM 2444 C C . GLU A 1 317 ? 31.388 -8.538 -20.607 1.00 85.12 317 GLU A C 1
ATOM 2446 O O . GLU A 1 317 ? 31.008 -9.334 -19.750 1.00 85.12 317 GLU A O 1
ATOM 2451 N N . GLN A 1 318 ? 31.092 -7.234 -20.522 1.00 86.62 318 GLN A N 1
ATOM 2452 C CA . GLN A 1 318 ? 30.364 -6.676 -19.378 1.00 86.62 318 GLN A CA 1
ATOM 2453 C C . GLN A 1 318 ? 28.942 -7.248 -19.262 1.00 86.62 318 GLN A C 1
ATOM 2455 O O . GLN A 1 318 ? 28.516 -7.591 -18.159 1.00 86.62 318 GLN A O 1
ATOM 2460 N N . PHE A 1 319 ? 28.213 -7.394 -20.374 1.00 90.38 319 PHE A N 1
ATOM 2461 C CA . PHE A 1 319 ? 26.861 -7.962 -20.358 1.00 90.38 319 PHE A CA 1
ATOM 2462 C C . PHE A 1 319 ? 26.885 -9.439 -19.942 1.00 90.38 319 PHE A C 1
ATOM 2464 O O . PHE A 1 319 ? 26.093 -9.853 -19.092 1.00 90.38 319 PHE A O 1
ATOM 2471 N N . GLN A 1 320 ? 27.837 -10.212 -20.477 1.00 88.81 320 GLN A N 1
ATOM 2472 C CA . GLN A 1 320 ? 28.020 -11.618 -20.097 1.00 88.81 320 GLN A CA 1
ATOM 2473 C C . GLN A 1 320 ? 28.430 -11.758 -18.628 1.00 88.81 320 GLN A C 1
ATOM 2475 O O . GLN A 1 320 ? 27.854 -12.562 -17.906 1.00 88.81 320 GLN A O 1
ATOM 2480 N N . THR A 1 321 ? 29.322 -10.894 -18.143 1.00 89.56 321 THR A N 1
ATOM 2481 C CA . THR A 1 321 ? 29.736 -10.873 -16.734 1.00 89.56 321 THR A CA 1
ATOM 2482 C C . THR A 1 321 ? 28.543 -10.625 -15.813 1.00 89.56 321 THR A C 1
ATOM 2484 O O . THR A 1 321 ? 28.378 -11.328 -14.821 1.00 89.56 321 THR A O 1
ATOM 2487 N N . ILE A 1 322 ? 27.672 -9.660 -16.136 1.00 92.19 322 ILE A N 1
ATOM 2488 C CA . ILE A 1 322 ? 26.464 -9.392 -15.338 1.00 92.19 322 ILE A CA 1
ATOM 2489 C C . ILE A 1 322 ? 25.562 -10.631 -15.299 1.00 92.19 322 ILE A C 1
ATOM 2491 O O . ILE A 1 322 ? 25.108 -11.024 -14.223 1.00 92.19 322 ILE A O 1
ATOM 2495 N N . ARG A 1 323 ? 25.322 -11.261 -16.453 1.00 92.62 323 ARG A N 1
ATOM 2496 C CA . ARG A 1 323 ? 24.537 -12.497 -16.547 1.00 92.62 323 ARG A CA 1
ATOM 2497 C C . ARG A 1 323 ? 25.135 -13.611 -15.682 1.00 92.62 323 ARG A C 1
ATOM 2499 O O . ARG A 1 323 ? 24.410 -14.202 -14.883 1.00 92.62 323 ARG A O 1
ATOM 2506 N N . ASP A 1 324 ? 26.430 -13.873 -15.817 1.00 91.38 324 ASP A N 1
ATOM 2507 C CA . ASP A 1 324 ? 27.126 -14.969 -15.136 1.00 91.38 324 ASP A CA 1
ATOM 2508 C C . ASP A 1 324 ? 27.201 -14.746 -13.620 1.00 91.38 324 ASP A C 1
ATOM 2510 O O . ASP A 1 324 ? 27.050 -15.680 -12.829 1.00 91.38 324 ASP A O 1
ATOM 2514 N N . VAL A 1 325 ? 27.356 -13.494 -13.180 1.00 93.62 325 VAL A N 1
ATOM 2515 C CA . VAL A 1 325 ? 27.265 -13.126 -11.761 1.00 93.62 325 VAL A CA 1
ATOM 2516 C C . VAL A 1 325 ? 25.876 -13.455 -11.214 1.00 93.62 325 VAL A C 1
ATOM 2518 O O . VAL A 1 325 ? 25.762 -14.019 -10.128 1.00 93.62 325 VAL A O 1
ATOM 2521 N N . PHE A 1 326 ? 24.805 -13.136 -11.943 1.00 92.75 326 PHE A N 1
ATOM 2522 C CA . PHE A 1 326 ? 23.451 -13.431 -11.469 1.00 92.75 326 PHE A CA 1
ATOM 2523 C C . PHE A 1 326 ? 23.161 -14.931 -11.423 1.00 92.75 326 PHE A C 1
ATOM 2525 O O . PHE A 1 326 ? 22.516 -15.398 -10.483 1.00 92.75 326 PHE A O 1
ATOM 2532 N N . ASP A 1 327 ? 23.643 -15.670 -12.420 1.00 91.44 327 ASP A N 1
ATOM 2533 C CA . ASP A 1 327 ? 23.471 -17.118 -12.504 1.00 91.44 327 ASP A CA 1
ATOM 2534 C C . ASP A 1 327 ? 24.259 -17.845 -11.400 1.00 91.44 327 ASP A C 1
ATOM 2536 O O . ASP A 1 327 ? 23.707 -18.658 -10.657 1.00 91.44 327 ASP A O 1
ATOM 2540 N N . SER A 1 328 ? 25.526 -17.471 -11.193 1.00 92.31 328 SER A N 1
ATOM 2541 C CA . SER A 1 328 ? 26.401 -18.075 -10.176 1.00 92.31 328 SER A CA 1
ATOM 2542 C C . SER A 1 328 ? 25.955 -17.810 -8.735 1.00 92.31 328 SER A C 1
ATOM 2544 O O . SER A 1 328 ? 26.178 -18.643 -7.854 1.00 92.31 328 SER A O 1
ATOM 2546 N N . LEU A 1 329 ? 25.284 -16.683 -8.480 1.00 91.88 329 LEU A N 1
ATOM 2547 C CA . LEU A 1 329 ? 24.722 -16.358 -7.166 1.00 91.88 329 LEU A CA 1
ATOM 2548 C C . LEU A 1 329 ? 23.418 -17.113 -6.857 1.00 91.88 329 LEU A C 1
ATOM 2550 O O . LEU A 1 329 ? 22.858 -16.939 -5.767 1.00 91.88 329 LEU A O 1
ATOM 2554 N N . GLY A 1 330 ? 22.948 -17.953 -7.789 1.00 87.56 330 GLY A N 1
ATOM 2555 C CA . GLY A 1 330 ? 21.787 -18.818 -7.612 1.00 87.56 330 GLY A CA 1
ATOM 2556 C C . GLY A 1 330 ? 20.508 -18.039 -7.334 1.00 87.56 330 GLY A C 1
ATOM 2557 O O . GLY A 1 330 ? 19.708 -18.477 -6.506 1.00 87.56 330 GLY A O 1
ATOM 2558 N N . ILE A 1 331 ? 20.365 -16.868 -7.964 1.00 91.81 331 ILE A N 1
ATOM 2559 C CA . ILE A 1 331 ? 19.166 -16.033 -7.866 1.00 91.81 331 ILE A CA 1
ATOM 2560 C C . ILE A 1 331 ? 18.012 -16.777 -8.542 1.00 91.81 331 ILE A C 1
ATOM 2562 O O . ILE A 1 331 ? 18.175 -17.323 -9.634 1.00 91.81 331 ILE A O 1
ATOM 2566 N N . GLY A 1 332 ? 16.850 -16.791 -7.891 1.00 90.56 332 GLY A N 1
ATOM 2567 C CA . GLY A 1 332 ? 15.620 -17.352 -8.433 1.00 90.56 332 GLY A CA 1
ATOM 2568 C C . GLY A 1 332 ? 15.068 -16.589 -9.644 1.00 90.56 332 GLY A C 1
ATOM 2569 O O . GLY A 1 332 ? 15.780 -16.102 -10.522 1.00 90.56 332 GLY A O 1
ATOM 2570 N N . ARG A 1 333 ? 13.740 -16.494 -9.734 1.00 92.19 333 ARG A N 1
ATOM 2571 C CA . ARG A 1 333 ? 13.083 -15.831 -10.868 1.00 92.19 333 ARG A CA 1
ATOM 2572 C C . ARG A 1 333 ? 13.322 -14.317 -10.828 1.00 92.19 333 ARG A C 1
ATOM 2574 O O . ARG A 1 333 ? 12.915 -13.656 -9.877 1.00 92.19 333 ARG A O 1
ATOM 2581 N N . VAL A 1 334 ? 13.880 -13.768 -11.905 1.00 93.50 334 VAL A N 1
ATOM 2582 C CA . VAL A 1 334 ? 14.093 -12.329 -12.114 1.00 93.50 334 VAL A CA 1
ATOM 2583 C C . VAL A 1 334 ? 13.252 -11.820 -13.285 1.00 93.50 334 VAL A C 1
ATOM 2585 O O . VAL A 1 334 ? 13.028 -12.538 -14.261 1.00 93.50 334 VAL A O 1
ATOM 2588 N N . SER A 1 335 ? 12.776 -10.581 -13.183 1.00 92.69 335 SER A N 1
ATOM 2589 C CA . SER A 1 335 ? 12.183 -9.818 -14.285 1.00 92.69 335 SER A CA 1
ATOM 2590 C C . SER A 1 335 ? 13.151 -8.721 -14.713 1.00 92.69 335 SER A C 1
ATOM 2592 O O . SER A 1 335 ? 13.666 -7.995 -13.863 1.00 92.69 335 SER A O 1
ATOM 2594 N N . ILE A 1 336 ? 13.394 -8.603 -16.014 1.00 94.19 336 ILE A N 1
ATOM 2595 C CA . ILE A 1 336 ? 14.326 -7.651 -16.613 1.00 94.19 336 ILE A CA 1
ATOM 2596 C C . ILE A 1 336 ? 13.574 -6.792 -17.624 1.00 94.19 336 ILE A C 1
ATOM 2598 O O . ILE A 1 336 ? 12.913 -7.310 -18.525 1.00 94.19 336 ILE A O 1
ATOM 2602 N N . GLU A 1 337 ? 13.714 -5.479 -17.497 1.00 91.19 337 GLU A N 1
ATOM 2603 C CA . GLU A 1 337 ? 13.309 -4.516 -18.520 1.00 91.19 337 GLU A CA 1
ATOM 2604 C C . GLU A 1 337 ? 14.540 -3.734 -18.968 1.00 91.19 337 GLU A C 1
ATOM 2606 O O . GLU A 1 337 ? 15.221 -3.131 -18.139 1.00 91.19 337 GLU A O 1
ATOM 2611 N N . ALA A 1 338 ? 14.837 -3.728 -20.262 1.00 90.38 338 ALA A N 1
ATOM 2612 C CA . ALA A 1 338 ? 15.988 -3.034 -20.820 1.00 90.38 338 ALA A CA 1
ATOM 2613 C C . ALA A 1 338 ? 15.559 -1.958 -21.821 1.00 90.38 338 ALA A C 1
ATOM 2615 O O . ALA A 1 338 ? 14.580 -2.109 -22.555 1.00 90.38 338 ALA A O 1
ATOM 2616 N N . TYR A 1 339 ? 16.312 -0.861 -21.844 1.00 87.75 339 TYR A N 1
ATOM 2617 C CA . TYR A 1 339 ? 16.082 0.280 -22.717 1.00 87.75 339 TYR A CA 1
ATOM 2618 C C . TYR A 1 339 ? 17.344 0.555 -23.541 1.00 87.75 339 TYR A C 1
ATOM 2620 O O . TYR A 1 339 ? 18.421 0.690 -22.949 1.00 87.75 339 TYR A O 1
ATOM 2628 N N . PRO A 1 340 ? 17.237 0.689 -24.870 1.00 86.44 340 PRO A N 1
ATOM 2629 C CA . PRO A 1 340 ? 18.345 0.977 -25.761 1.00 86.44 340 PRO A CA 1
ATOM 2630 C C . PRO A 1 340 ? 18.914 2.359 -25.470 1.00 86.44 340 PRO A C 1
ATOM 2632 O O . PRO A 1 340 ? 18.207 3.285 -25.051 1.00 86.44 340 PRO A O 1
ATOM 2635 N N . ALA A 1 341 ? 20.205 2.518 -25.729 1.00 77.31 341 ALA A N 1
ATOM 2636 C CA . ALA A 1 341 ? 20.766 3.833 -25.957 1.00 77.31 341 ALA A CA 1
ATOM 2637 C C . ALA A 1 341 ? 20.178 4.336 -27.277 1.00 77.31 341 ALA A C 1
ATOM 2639 O O . ALA A 1 341 ? 20.562 3.861 -28.338 1.00 77.31 341 ALA A O 1
ATOM 2640 N N . GLY A 1 342 ? 19.179 5.224 -27.216 1.00 59.97 342 GLY A N 1
ATOM 2641 C CA . GLY A 1 342 ? 18.622 5.823 -28.430 1.00 59.97 342 GLY A CA 1
ATOM 2642 C C . GLY A 1 342 ? 19.752 6.413 -29.267 1.00 59.97 342 GLY A C 1
ATOM 2643 O O . GLY A 1 342 ? 20.645 7.031 -28.683 1.00 59.97 342 GLY A O 1
ATOM 2644 N N . ASP A 1 343 ? 19.717 6.190 -30.585 1.00 40.75 343 ASP A N 1
ATOM 2645 C CA . ASP A 1 343 ? 20.749 6.649 -31.513 1.00 40.75 343 ASP A CA 1
ATOM 2646 C C . ASP A 1 343 ? 21.149 8.086 -31.187 1.00 40.75 343 ASP A C 1
ATOM 2648 O O . ASP A 1 343 ? 20.408 9.051 -31.412 1.00 40.75 343 ASP A O 1
ATOM 2652 N N . GLY A 1 344 ? 22.346 8.221 -30.623 1.00 34.97 344 GLY A N 1
ATOM 2653 C CA . GLY A 1 344 ? 23.046 9.482 -30.562 1.00 34.97 344 GLY A CA 1
ATOM 2654 C C . GLY A 1 344 ? 23.359 9.868 -31.994 1.00 34.97 344 GLY A C 1
ATOM 2655 O O . GLY A 1 344 ? 24.410 9.505 -32.516 1.00 34.97 344 GLY A O 1
ATOM 2656 N N . GLY A 1 345 ? 22.426 10.581 -32.630 1.00 29.30 345 GLY A N 1
ATOM 2657 C CA . GLY A 1 345 ? 22.660 11.269 -33.888 1.00 29.30 345 GLY A CA 1
ATOM 2658 C C . GLY A 1 345 ? 23.995 11.994 -33.791 1.00 29.30 345 GLY A C 1
ATOM 2659 O O . GLY A 1 345 ? 24.194 12.841 -32.918 1.00 29.30 345 GLY A O 1
ATOM 2660 N N . GLY A 1 346 ? 24.925 11.562 -34.639 1.00 29.19 346 GLY A N 1
ATOM 2661 C CA . GLY A 1 346 ? 26.310 11.981 -34.591 1.00 29.19 346 GLY A CA 1
ATOM 2662 C C . GLY A 1 346 ? 26.497 13.490 -34.711 1.00 29.19 346 GLY A C 1
ATOM 2663 O O . GLY A 1 346 ? 25.634 14.210 -35.207 1.00 29.19 346 GLY A O 1
ATOM 2664 N N . LYS A 1 347 ? 27.681 13.915 -34.261 1.00 30.56 347 LYS A N 1
ATOM 2665 C CA . LYS A 1 347 ? 28.427 15.118 -34.658 1.00 30.56 347 LYS A CA 1
ATOM 2666 C C . LYS A 1 347 ? 27.589 16.329 -35.098 1.00 30.56 347 LYS A C 1
ATOM 2668 O O . LYS A 1 347 ? 27.076 16.381 -36.216 1.00 30.56 347 LYS A O 1
ATOM 2673 N N . LYS A 1 348 ? 27.665 17.393 -34.304 1.00 31.22 348 LYS A N 1
ATOM 2674 C CA . LYS A 1 348 ? 27.913 18.719 -34.875 1.00 31.22 348 LYS A CA 1
ATOM 2675 C C . LYS A 1 348 ? 29.261 19.217 -34.402 1.00 31.22 348 LYS A C 1
ATOM 2677 O O . LYS A 1 348 ? 29.529 19.052 -33.192 1.00 31.22 348 LYS A O 1
#

Foldseek 3Di:
DLVVVLVPPFKDWDAAPPADVVVVRIDIDGQDSVVSPPPPDDPVVSNVVVCVVVVQADDPPDAADALVVLCVFQPDPPDQKDALQSSLVSLVVTSHHHNYPDCVSSVVNVLNCQLVQQWWWAQQVVQATEHNQHDRDPDDHDRRIMTGGPVVCVVVVGHHHRPDPPPPQPPPQRDPPDPVDPDDDDDDDQDDFDKFKAKFQLLRRLVSSLVVCVVVVFFFFFKKKKKDWDKFLQSLLLVLLVLVLVVQLPDWWKWKWKWKWFAQDDPDIDTDTDTGTNVVVVVCSVVSNVRSVNGPMMTMIMMMMIGDPVTDGSPDPSSVRSSVSSNVSVRGMMIMMTTGPRDPPDDD

pLDDT: mean 82.18, std 16.64, range [25.52, 96.69]

Sequence (348 aa):
VRVAITKAYRYLFYPSADAPKKFNNLARELLPPQEQGDVVKDQCETVLRVLKGLEKVLTADDNPLSAQYLKAKAWPANSPSVTTEDLRKAFAQRLSLRILLDINQLKRTVKEGVNKGLWVYYPTDEAIGYGTASPAPLVQVSDESVLYTLEEAKRLGLKIKGEEPAVEKCPLCGHMPCTCGEEEEGGGEKPKAQRFTAAGAPAQAFQAIADQAHDNETANLRRMNLQIEGIGKEVAKDARSIGLAIPQMGKAEFLIEQAMKLEFGPGERFDLNFAGTWERYKRVKGLTDSLSQEAANASVRMAVRVEFPDGLAVGEEQFQTIRDVFDSLGIGRVSIEAYPAGDGGGKK

Radius of gyration: 30.64 Å; chains: 1; bounding box: 78×45×96 Å

Secondary structure (DSSP, 8-state):
-HHHHHHHS-EEEEE-TTS-GGGTTEEEEEPPGGGSS-TTS-HHHHHHHHHHHTT-EE-TTSPPPPHHHHHHHHSPTT-SEEEHHHHHHHHHH-TTSPEE--HHHHHHHHHHHHHTTS-EEEETTTT-BB-TTS-------STTEEEEPHHHHHHTTPPBTT--------TTT--SS--TT---S-S--------EEEEESHHHHHHHHHHHHHHTT--EEEEEEEEEEEESHHHHHHHHHHHHHGGGS-S-EEEEEEEEEEEEETTEEEEEEEEEEHHHHHHHHHHHHHHHHH-SEEEEEEEEEEEEEEEEETTSHHHHHHHHHHHHTT---EEEEEEE--------